Protein 4QAJ (pdb70)

Organism: Pseudomonas aeruginosa (strain ATCC 15692 / DSM 22644 / CIP 104116 / JCM 14847 / LMG 12228 / 1C / PRS 101 / PAO1) (NCBI:txid208964)

Foldseek 3Di:
DAFAAEEEFEFEDDDLQPLFQFRLRVVLLVVVCVVVVWAFCQDVQLQFTKTWDDDPRGIHMYTYHHDGLLQLLSNVCSVCVVVVNDQQNYEYEGEDQVADQQAKAKDFFDDDPPRNNLVNNCVNSVNDRGHMYIYQYHYHPPDPVCRVVRRRDNDDPVSSVSSVNLSVLLSVLVVCNRRSVNVVSRVSSVPDGD

CATH classification: 3.40.50.1470

Sequence (194 aa):
MTAVQLIVGLGNPGPEYDQTRHNAGALFVEERRLLAHAQGVSLVADRKYFGLVGKFSHQGKDVRLLIPTTYMNRSGQSVAALLAGFFRIAPDAILVAHDELDMPPGVAKLKTGGGHGGHNGLRDIIAQLGNQNSFHRLRLGIGHPGHSSLVSSGYVLGRAPRSEQQELLDTSIDFALGVLPEMLAGDWTRAMQKLHSQKA

Radius of gyration: 15.18 Å; Cα contacts (8 Å, |Δi|>4): 430; chains: 1; bounding box: 40×39×38 Å

Secondary structure (DSSP, 8-state):
-----EEEE----SGGGTTSGGGHHHHHHHHHHHHTT---EEEGGGTEEEEEEEETTEEEEEEEE-S-GGGHHHHHHHHHHHHT--GGGEEEEEEETTS-TT-EEEEES---TT-HHHHHHHHHTTS---SEEEEEE----SSGGGHHHHHTSPPPHHHHHHHHHHHHHHHHTHHHHHHT-HHHHHHHHHT---

InterPro domains:
  IPR001328 Peptidyl-tRNA hydrolase [MF_00083] (4-183)
  IPR001328 Peptidyl-tRNA hydrolase [PF01195] (6-190)
  IPR001328 Peptidyl-tRNA hydrolase [PTHR17224] (5-187)
  IPR001328 Peptidyl-tRNA hydrolase [TIGR00447] (5-172)
  IPR001328 Peptidyl-tRNA hydrolase [cd00462] (6-178)
  IPR018171 Peptidyl-tRNA hydrolase, conserved site [PS01195] (17-30)
  IPR018171 Peptidyl-tRNA hydrolase, conserved site [PS01196] (111-121)
  IPR036416 Peptidyl-tRNA hydrolase superfamily [G3DSA:3.40.50.1470] (1-194)
  IPR036416 Peptidyl-tRNA hydrolase superfamily [SSF53178] (5-191)

Solvent-accessible surface area: 9128 Å² total; per-residue (Å²): 198,48,25,2,60,0,0,0,0,0,3,15,40,38,116,107,56,72,98,5,26,22,16,2,0,12,37,0,0,98,84,0,3,161,71,84,71,20,87,46,89,82,41,218,120,14,86,4,54,18,4,116,30,80,55,140,77,114,69,3,26,0,0,20,2,62,19,115,8,72,138,0,0,57,0,0,29,28,0,4,44,112,71,204,13,56,19,60,1,0,0,0,0,6,5,21,41,114,16,76,27,4,43,6,72,9,75,72,7,32,49,64,82,51,20,60,0,4,115,24,0,23,55,84,28,52,120,75,57,49,0,5,2,0,49,0,0,4,10,85,37,66,108,88,84,96,32,78,59,37,12,75,21,133,26,73,167,48,46,80,102,61,18,46,45,0,1,98,46,0,39,54,6,14,84,24,0,7,37,7,62,28,94,99,0,48,96,74,5,68,74,78,181,80

B-factor: mean 25.91, std 11.29, range [12.49, 88.55]

Nearest PDB structures (foldseek):
  4qd3-assembly1_A  TM=1.005E+00  e=1.861E-44  Pseudomonas aeruginosa PAO1
  4fyj-assembly1_A  TM=9.978E-01  e=2.490E-43  Pseudomonas aeruginosa PAO1
  4zxp-assembly3_A  TM=9.673E-01  e=9.338E-32  Vibrio cholerae O1 biovar El Tor str. N16961
  4p7b-assembly2_C  TM=9.769E-01  e=3.645E-31  Salmonella enterica subsp. enterica serovar Typhimurium str. LT2
  7brd-assembly1_A  TM=9.757E-01  e=1.333E-30  Klebsiella pneumoniae

Structure (mmCIF, N/CA/C/O backbone):
data_4QAJ
#
_entry.id   4QAJ
#
_cell.length_a   64.115
_cell.length_b   64.115
_cell.length_c   155.312
_cell.angle_alpha   90.00
_cell.angle_beta   90.00
_cell.angle_gamma   120.00
#
_symmetry.space_group_name_H-M   'P 61 2 2'
#
loop_
_entity.id
_entity.type
_entity.pdbx_description
1 polymer 'Peptidyl-tRNA hydrolase'
2 water water
#
loop_
_atom_site.group_PDB
_atom_site.id
_atom_site.type_symbol
_atom_site.label_atom_id
_atom_site.label_alt_id
_atom_site.label_comp_id
_atom_site.label_asym_id
_atom_site.label_entity_id
_atom_site.label_seq_id
_atom_site.pdbx_PDB_ins_code
_atom_site.Cartn_x
_atom_site.Cartn_y
_atom_site.Cartn_z
_atom_site.occupancy
_atom_site.B_iso_or_equiv
_atom_site.auth_seq_id
_atom_site.auth_comp_id
_atom_site.auth_asym_id
_atom_site.auth_atom_id
_atom_site.pdbx_PDB_model_num
ATOM 1 N N . MET A 1 1 ? 11.780 39.735 5.390 1.00 56.23 1 MET A N 1
ATOM 2 C CA . MET A 1 1 ? 11.580 40.459 6.630 1.00 57.87 1 MET A CA 1
ATOM 3 C C . MET A 1 1 ? 11.876 39.653 7.868 1.00 48.06 1 MET A C 1
ATOM 4 O O . MET A 1 1 ? 12.655 40.051 8.669 1.00 45.65 1 MET A O 1
ATOM 9 N N . THR A 1 2 ? 11.210 38.534 8.043 1.00 34.90 2 THR A N 1
ATOM 10 C CA . THR A 1 2 ? 11.542 37.656 9.171 1.00 31.29 2 THR A CA 1
ATOM 11 C C . THR A 1 2 ? 12.103 36.392 8.588 1.00 24.54 2 THR A C 1
ATOM 12 O O . THR A 1 2 ? 11.375 35.692 7.890 1.00 25.44 2 THR A O 1
ATOM 16 N N . ALA A 1 3 ? 13.371 36.113 8.889 1.00 22.94 3 ALA A N 1
ATOM 17 C CA . ALA A 1 3 ? 14.039 34.929 8.333 1.00 22.16 3 ALA A CA 1
ATOM 18 C C . ALA A 1 3 ? 13.392 33.698 8.957 1.00 19.43 3 ALA A C 1
ATOM 19 O O . ALA A 1 3 ? 12.959 33.704 10.103 1.00 21.13 3 ALA A O 1
ATOM 21 N N . VAL A 1 4 ? 13.307 32.662 8.133 1.00 19.88 4 VAL A N 1
ATOM 22 C CA . VAL A 1 4 ? 12.801 31.351 8.602 1.00 18.88 4 VAL A CA 1
ATOM 23 C C . VAL A 1 4 ? 13.853 30.711 9.477 1.00 18.98 4 VAL A C 1
ATOM 24 O O . VAL A 1 4 ? 15.010 30.649 9.061 1.00 20.89 4 VAL A O 1
ATOM 28 N N . GLN A 1 5 ? 13.479 30.267 10.665 1.00 17.09 5 GLN A N 1
ATOM 29 C CA . GLN A 1 5 ? 14.371 29.550 11.538 1.00 20.24 5 GLN A CA 1
ATOM 30 C C . GLN A 1 5 ? 14.019 28.053 11.698 1.00 15.10 5 GLN A C 1
ATOM 31 O O . GLN A 1 5 ? 14.781 27.343 12.260 1.00 16.09 5 GLN A O 1
ATOM 37 N N . LEU A 1 6 ? 12.850 27.640 11.231 1.00 15.66 6 LEU A N 1
ATOM 38 C CA . LEU A 1 6 ? 12.397 26.257 11.401 1.00 13.90 6 LEU A CA 1
ATOM 39 C C . LEU A 1 6 ? 11.538 25.895 10.242 1.00 14.18 6 LEU A C 1
ATOM 40 O O . LEU A 1 6 ? 10.586 26.592 9.947 1.00 14.62 6 LEU A O 1
ATOM 45 N N . ILE A 1 7 ? 11.846 24.783 9.559 1.00 13.45 7 ILE A N 1
ATOM 46 C CA . ILE A 1 7 ? 11.059 24.215 8.496 1.00 12.87 7 ILE A CA 1
ATOM 47 C C . ILE A 1 7 ? 10.652 22.807 8.929 1.00 13.21 7 ILE A C 1
ATOM 48 O O . ILE A 1 7 ? 11.550 21.988 9.254 1.00 14.18 7 ILE A O 1
ATOM 53 N N . VAL A 1 8 ? 9.360 22.558 8.988 1.00 13.85 8 VAL A N 1
ATOM 54 C CA . VAL A 1 8 ? 8.799 21.332 9.475 1.00 13.11 8 VAL A CA 1
ATOM 55 C C . VAL A 1 8 ? 8.224 20.580 8.318 1.00 13.00 8 VAL A C 1
ATOM 56 O O . VAL A 1 8 ? 7.522 21.216 7.456 1.00 14.45 8 VAL A O 1
ATOM 60 N N . GLY A 1 9 ? 8.421 19.281 8.224 1.00 13.02 9 GLY A N 1
ATOM 61 C CA . GLY A 1 9 ? 7.799 18.473 7.226 1.00 13.19 9 GLY A CA 1
ATOM 62 C C . GLY A 1 9 ? 6.923 17.417 7.825 1.00 13.85 9 GLY A C 1
ATOM 63 O O . GLY A 1 9 ? 7.426 16.525 8.484 1.00 14.50 9 GLY A O 1
ATOM 64 N N . LEU A 1 10 ? 5.657 17.490 7.539 1.00 13.00 10 LEU A N 1
ATOM 65 C CA . LEU A 1 10 ? 4.721 16.612 8.239 1.00 13.66 10 LEU A CA 1
ATOM 66 C C . LEU A 1 10 ? 4.586 15.274 7.602 1.00 15.39 10 LEU A C 1
ATOM 67 O O . LEU A 1 10 ? 4.596 15.088 6.402 1.00 14.37 10 LEU A O 1
ATOM 72 N N . GLY A 1 11 ? 4.438 14.229 8.424 1.00 17.23 11 GLY A N 1
ATOM 73 C CA . GLY A 1 11 ? 4.177 12.910 7.972 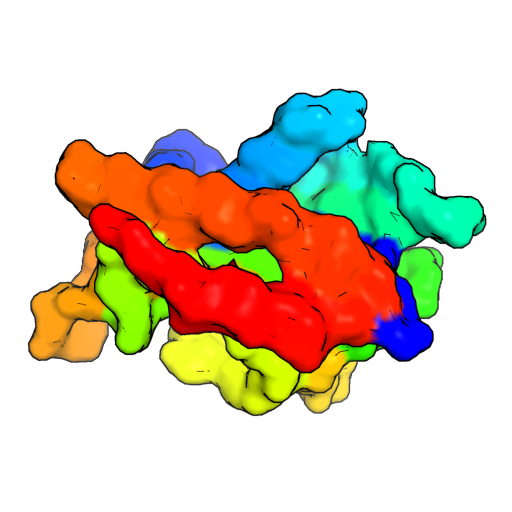1.00 17.59 11 GLY A CA 1
ATOM 74 C C . GLY A 1 11 ? 3.954 11.957 9.143 1.00 19.38 11 GLY A C 1
ATOM 75 O O . GLY A 1 11 ? 4.289 12.293 10.304 1.00 22.69 11 GLY A O 1
ATOM 76 N N . ASN A 1 12 ? 3.471 10.796 8.830 1.00 17.84 12 ASN A N 1
ATOM 77 C CA . ASN A 1 12 ? 3.382 9.703 9.841 1.00 17.73 12 ASN A CA 1
ATOM 78 C C . ASN A 1 12 ? 4.646 8.878 9.795 1.00 19.78 12 ASN A C 1
ATOM 79 O O . ASN A 1 12 ? 5.196 8.600 8.758 1.00 19.54 12 ASN A O 1
ATOM 84 N N . PRO A 1 13 ? 5.054 8.330 10.953 1.00 21.61 13 PRO A N 1
ATOM 85 C CA . PRO A 1 13 ? 6.252 7.545 11.015 1.00 20.71 13 PRO A CA 1
ATOM 86 C C . PRO A 1 13 ? 5.941 6.070 10.667 1.00 21.94 13 PRO A C 1
ATOM 87 O O . PRO A 1 13 ? 4.802 5.639 10.797 1.00 23.83 13 PRO A O 1
ATOM 91 N N . GLY A 1 14 ? 7.016 5.422 10.250 1.00 21.93 14 GLY A N 1
ATOM 92 C CA . GLY A 1 14 ? 7.097 3.977 10.154 1.00 26.44 14 GLY A CA 1
ATOM 93 C C . GLY A 1 14 ? 6.720 3.438 8.808 1.00 28.18 14 GLY A C 1
ATOM 94 O O . GLY A 1 14 ? 6.187 4.171 7.979 1.00 24.18 14 GLY A O 1
ATOM 95 N N . PRO A 1 15 ? 7.023 2.159 8.572 1.00 21.59 15 PRO A N 1
ATOM 96 C CA . PRO A 1 15 ? 7.026 1.649 7.242 1.00 22.48 15 PRO A CA 1
ATOM 97 C C . PRO A 1 15 ? 5.683 1.714 6.546 1.00 22.16 15 PRO A C 1
ATOM 98 O O . PRO A 1 15 ? 5.702 1.996 5.332 1.00 25.78 15 PRO A O 1
ATOM 102 N N . GLU A 1 16 ? 4.577 1.446 7.226 1.00 25.79 16 GLU A N 1
ATOM 103 C CA . GLU A 1 16 ? 3.282 1.387 6.575 1.00 29.43 16 GLU A CA 1
ATOM 104 C C . GLU A 1 16 ? 2.895 2.727 6.004 1.00 25.82 16 GLU A C 1
ATOM 105 O O . GLU A 1 16 ? 2.057 2.807 5.197 1.00 26.94 16 GLU A O 1
ATOM 111 N N . TYR A 1 17 ? 3.430 3.783 6.551 1.00 20.52 17 TYR A N 1
ATOM 112 C CA . TYR A 1 17 ? 3.036 5.140 6.114 1.00 19.29 17 TYR A CA 1
ATOM 113 C C . TYR A 1 17 ? 4.031 5.797 5.179 1.00 19.91 17 TYR A C 1
ATOM 114 O O . TYR A 1 17 ? 3.769 6.825 4.625 1.00 19.79 17 TYR A O 1
ATOM 123 N N . ASP A 1 18 ? 5.207 5.239 5.026 1.00 21.86 18 ASP A N 1
ATOM 124 C CA . ASP A 1 18 ? 6.240 5.821 4.247 1.00 25.01 18 ASP A CA 1
ATOM 125 C C . ASP A 1 18 ? 5.817 5.872 2.755 1.00 26.16 18 ASP A C 1
ATOM 126 O O . ASP A 1 18 ? 5.220 4.983 2.241 1.00 25.08 18 ASP A O 1
ATOM 131 N N . GLN A 1 19 ? 6.139 6.948 2.095 1.00 29.42 19 GLN A N 1
ATOM 132 C CA . GLN A 1 19 ? 5.736 7.110 0.682 1.00 26.67 19 GLN A CA 1
ATOM 133 C C . GLN A 1 19 ? 4.235 7.321 0.472 1.00 24.01 19 GLN A C 1
ATOM 134 O O . GLN A 1 19 ? 3.798 7.386 -0.689 1.00 22.94 19 GLN A O 1
ATOM 140 N N . THR A 1 20 ? 3.438 7.390 1.542 1.00 19.72 20 THR A N 1
ATOM 141 C CA . THR A 1 20 ? 2.011 7.753 1.428 1.00 17.58 20 THR A CA 1
ATOM 142 C C . THR A 1 20 ? 1.836 9.255 1.147 1.00 14.52 20 THR A C 1
ATOM 143 O O . THR A 1 20 ? 2.701 10.070 1.411 1.00 16.54 20 THR A O 1
ATOM 147 N N . ARG A 1 21 ? 0.674 9.606 0.619 1.00 14.95 21 ARG A N 1
ATOM 148 C CA . ARG A 1 21 ? 0.412 10.986 0.258 1.00 14.01 21 ARG A CA 1
ATOM 149 C C . ARG A 1 21 ? 0.540 11.968 1.436 1.00 14.12 21 ARG A C 1
ATOM 150 O O . ARG A 1 21 ? 1.006 13.075 1.292 1.00 14.86 21 ARG A O 1
ATOM 158 N N . HIS A 1 22 ? 0.058 11.510 2.624 1.00 15.67 22 HIS A N 1
ATOM 159 C CA . HIS A 1 22 ? 0.090 12.331 3.828 1.00 14.86 22 HIS A CA 1
ATOM 160 C C . HIS A 1 22 ? 1.493 12.632 4.322 1.00 14.81 22 HIS A C 1
ATOM 161 O O . HIS A 1 22 ? 1.642 13.456 5.217 1.00 15.94 22 HIS A O 1
ATOM 168 N N . ASN A 1 23 ? 2.510 12.017 3.743 1.00 13.71 23 ASN A N 1
ATOM 169 C CA . ASN A 1 23 ? 3.880 12.270 4.065 1.00 14.02 23 ASN A CA 1
ATOM 170 C C . ASN A 1 23 ? 4.627 13.258 3.094 1.00 13.24 23 ASN A C 1
ATOM 171 O O . ASN A 1 23 ? 5.844 13.415 3.116 1.00 14.02 23 ASN A O 1
ATOM 176 N N . ALA A 1 24 ? 3.817 13.947 2.301 1.00 13.76 24 ALA A N 1
ATOM 177 C CA . ALA A 1 24 ? 4.354 14.870 1.315 1.00 13.26 24 ALA A CA 1
ATOM 178 C C . ALA A 1 24 ? 5.278 15.925 1.906 1.00 13.52 24 ALA A C 1
ATOM 179 O O . ALA A 1 24 ? 6.360 16.234 1.411 1.00 14.57 24 ALA A O 1
ATOM 181 N N . GLY A 1 25 ? 4.917 16.500 3.054 1.00 12.49 25 GLY A N 1
ATOM 182 C CA . GLY A 1 25 ? 5.702 17.522 3.684 1.00 13.02 25 GLY A CA 1
ATOM 183 C C . GLY A 1 25 ? 7.054 16.971 4.181 1.00 14.11 25 GLY A C 1
ATOM 184 O O . GLY A 1 25 ? 8.112 17.568 3.993 1.00 13.34 25 GLY A O 1
ATOM 185 N N . ALA A 1 26 ? 7.035 15.787 4.786 1.00 13.34 26 ALA A N 1
ATOM 186 C CA . ALA A 1 26 ? 8.240 15.159 5.198 1.00 13.48 26 ALA A CA 1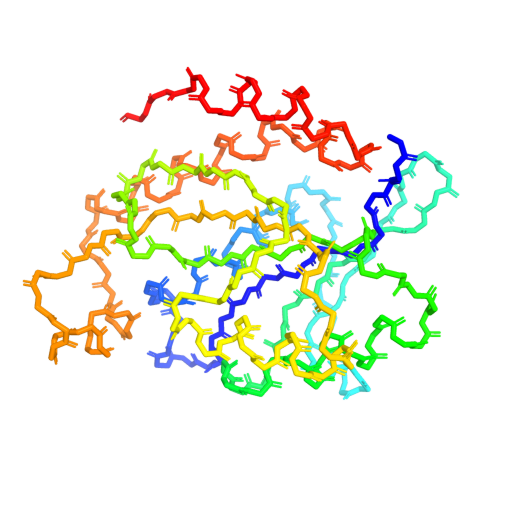
ATOM 187 C C . ALA A 1 26 ? 9.179 14.898 4.017 1.00 14.01 26 ALA A C 1
ATOM 188 O O . ALA A 1 26 ? 10.394 15.007 4.158 1.00 14.85 26 ALA A O 1
ATOM 190 N N . LEU A 1 27 ? 8.593 14.488 2.912 1.00 13.84 27 LEU A N 1
ATOM 191 C CA . LEU A 1 27 ? 9.403 14.246 1.708 1.00 14.58 27 LEU A CA 1
ATOM 192 C C . LEU A 1 27 ? 10.093 15.524 1.277 1.00 13.91 27 LEU A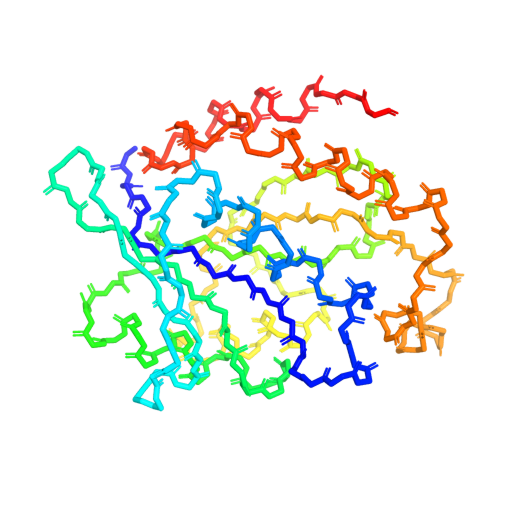 C 1
ATOM 193 O O . LEU A 1 27 ? 11.281 15.521 0.946 1.00 14.76 27 LEU A O 1
ATOM 198 N N . PHE A 1 28 ? 9.382 16.619 1.324 1.00 14.03 28 PHE A N 1
ATOM 199 C CA . PHE A 1 28 ? 10.024 17.860 0.977 1.00 13.21 28 PHE A CA 1
ATOM 200 C C . PHE A 1 28 ? 11.219 18.159 1.904 1.00 14.88 28 PHE A C 1
ATOM 201 O O . PHE A 1 28 ? 12.216 18.522 1.439 1.00 15.49 28 PHE A O 1
ATOM 209 N N . VAL A 1 29 ? 11.069 17.989 3.201 1.00 13.05 29 VAL A N 1
ATOM 210 C CA . VAL A 1 29 ? 12.129 18.294 4.128 1.00 13.81 29 VAL A CA 1
ATOM 211 C C . VAL A 1 29 ? 13.284 17.276 3.915 1.00 13.90 29 VAL A C 1
ATOM 212 O O . VAL A 1 29 ? 14.432 17.683 4.025 1.00 13.79 29 VAL A O 1
ATOM 216 N N . GLU A 1 30 ? 12.959 16.044 3.636 1.00 14.78 30 GLU A N 1
ATOM 217 C CA A GLU A 1 30 ? 14.018 15.077 3.324 0.50 14.68 30 GLU A CA 1
ATOM 218 C CA B GLU A 1 30 ? 14.000 15.064 3.303 0.50 14.95 30 GLU A CA 1
ATOM 219 C C . GLU A 1 30 ? 14.806 15.518 2.092 1.00 15.39 30 GLU A C 1
ATOM 220 O O . GLU A 1 30 ? 16.017 15.445 2.104 1.00 16.34 30 GLU A O 1
ATOM 231 N N . ARG A 1 31 ? 14.098 15.937 1.026 1.00 14.94 31 ARG A N 1
ATOM 232 C CA A ARG A 1 31 ? 14.778 16.409 -0.184 0.50 15.89 31 ARG A CA 1
ATOM 233 C CA B ARG A 1 31 ? 14.806 16.370 -0.168 0.50 15.09 31 ARG A CA 1
ATOM 234 C C . ARG A 1 31 ? 15.646 17.623 0.120 1.00 16.58 31 ARG A C 1
ATOM 235 O O . ARG A 1 31 ? 16.799 17.730 -0.367 1.00 16.14 31 ARG A O 1
ATOM 250 N N . LEU A 1 32 ? 15.099 18.581 0.880 1.00 14.32 32 LEU A N 1
ATOM 251 C CA A LEU A 1 32 ? 15.814 19.755 1.255 0.50 15.15 32 LEU A CA 1
ATOM 252 C CA B LEU A 1 32 ? 15.808 19.766 1.258 0.50 14.88 32 LEU A CA 1
ATOM 253 C C . LEU A 1 32 ? 17.089 19.418 2.027 1.00 15.43 32 LEU A C 1
ATOM 254 O O . LEU A 1 32 ? 18.161 19.915 1.725 1.00 15.13 32 LEU A O 1
ATOM 263 N N . ALA A 1 33 ? 16.951 18.570 3.038 1.00 14.96 33 ALA A N 1
ATOM 264 C CA . ALA A 1 33 ? 18.054 18.198 3.886 1.00 15.38 33 ALA A CA 1
ATOM 265 C C . ALA A 1 33 ? 19.135 17.538 3.017 1.00 16.20 33 ALA A C 1
ATOM 266 O O . ALA A 1 33 ? 20.299 17.884 3.155 1.00 17.07 33 ALA A O 1
ATOM 268 N N . HIS A 1 34 ? 18.764 16.697 2.089 1.00 16.60 34 HIS A N 1
ATOM 269 C CA . HIS A 1 34 ? 19.780 15.993 1.260 1.00 19.62 34 HIS A CA 1
ATOM 270 C C . HIS A 1 34 ? 20.472 17.001 0.373 1.00 19.43 34 HIS A C 1
ATOM 271 O O . HIS A 1 34 ? 21.714 16.996 0.254 1.00 21.24 34 HIS A O 1
ATOM 278 N N . ALA A 1 35 ? 19.729 17.903 -0.207 1.00 18.00 35 ALA A N 1
ATOM 279 C CA . ALA A 1 35 ? 20.310 18.910 -1.084 1.00 18.43 35 ALA A CA 1
ATOM 280 C C . ALA A 1 35 ? 21.271 19.867 -0.349 1.00 21.87 35 ALA A C 1
ATOM 281 O O . ALA A 1 35 ? 22.243 20.363 -0.949 1.00 23.24 35 ALA A O 1
ATOM 283 N N . GLN A 1 36 ? 20.991 20.157 0.902 1.00 19.02 36 GLN A N 1
ATOM 284 C CA . GLN A 1 36 ? 21.825 21.065 1.727 1.00 20.36 36 GLN A CA 1
ATOM 285 C C . GLN A 1 36 ? 22.912 20.350 2.530 1.00 22.24 36 GLN A C 1
ATOM 286 O O . GLN A 1 36 ? 23.624 21.020 3.320 1.00 21.78 36 GLN A O 1
ATOM 292 N N . GLY A 1 37 ? 22.981 19.031 2.396 1.00 20.62 37 GLY A N 1
ATOM 293 C CA . GLY A 1 37 ? 23.967 18.208 3.111 1.00 21.55 37 GLY A CA 1
ATOM 294 C C . GLY A 1 37 ? 23.771 18.209 4.610 1.00 21.61 37 GLY A C 1
ATOM 295 O O . GLY A 1 37 ? 24.713 18.115 5.397 1.00 26.37 37 GLY A O 1
ATOM 296 N N . VAL A 1 38 ? 22.526 18.278 5.008 1.00 18.32 38 VAL A N 1
ATOM 297 C CA . VAL A 1 38 ? 22.123 18.242 6.410 1.00 17.88 38 VAL A CA 1
ATOM 298 C C . VAL A 1 38 ? 21.672 16.869 6.892 1.00 17.96 38 VAL A C 1
ATOM 299 O O . VAL A 1 38 ? 20.836 16.209 6.232 1.00 19.10 38 VAL A O 1
ATOM 303 N N . SER A 1 39 ? 22.249 16.419 7.995 1.00 17.47 39 SER A N 1
ATOM 304 C CA . SER A 1 39 ? 21.897 15.192 8.616 1.00 18.33 39 SER A CA 1
ATOM 305 C C . SER A 1 39 ? 20.674 15.405 9.494 1.00 18.76 39 SER A C 1
ATOM 306 O O . SER A 1 39 ? 20.594 16.401 10.207 1.00 20.60 39 SER A O 1
ATOM 309 N N . LEU A 1 40 ? 19.722 14.502 9.435 1.00 15.88 40 LEU A N 1
ATOM 310 C CA . LEU A 1 40 ? 18.548 14.568 10.289 1.00 15.68 40 LEU A CA 1
ATOM 311 C C . LEU A 1 40 ? 18.754 13.573 11.429 1.00 17.46 40 LEU A C 1
ATOM 312 O O . LEU A 1 40 ? 18.673 12.369 11.220 1.00 18.49 40 LEU A O 1
ATOM 317 N N . VAL A 1 41 ? 18.843 14.112 12.649 1.00 15.69 41 VAL A N 1
ATOM 318 C CA . VAL A 1 41 ? 19.231 13.318 13.816 1.00 16.92 41 VAL A CA 1
ATOM 319 C C . VAL A 1 41 ? 17.984 12.995 14.617 1.00 16.45 41 VAL A C 1
ATOM 320 O O . VAL A 1 41 ? 17.138 13.858 14.859 1.00 16.22 41 VAL A O 1
ATOM 324 N N . ALA A 1 42 ? 17.815 11.750 15.047 1.00 16.56 42 ALA A N 1
ATOM 325 C CA . ALA A 1 42 ? 16.688 11.329 15.841 1.00 17.47 42 ALA A CA 1
ATOM 326 C C . ALA A 1 42 ? 16.891 11.836 17.249 1.00 18.96 42 ALA A C 1
ATOM 327 O O . ALA A 1 42 ? 17.892 11.551 17.884 1.00 19.80 42 ALA A O 1
ATOM 329 N N . ASP A 1 43 ? 16.015 12.705 17.732 1.00 16.87 43 ASP A N 1
ATOM 330 C CA . ASP A 1 43 ? 16.233 13.370 19.017 1.00 18.69 43 ASP A CA 1
ATOM 331 C C . ASP A 1 43 ? 14.908 13.318 19.775 1.00 18.30 43 ASP A C 1
ATOM 332 O O . ASP A 1 43 ? 13.896 13.997 19.459 1.00 17.70 43 ASP A O 1
ATOM 337 N N . ARG A 1 44 ? 14.868 12.453 20.776 1.00 21.09 44 ARG A N 1
ATOM 338 C CA . ARG A 1 44 ? 13.648 12.235 21.512 1.00 21.39 44 ARG A CA 1
ATOM 339 C C . ARG A 1 44 ? 13.171 13.514 22.190 1.00 19.75 44 ARG A C 1
ATOM 340 O O . ARG A 1 44 ? 11.993 13.650 22.458 1.00 20.10 44 ARG A O 1
ATOM 348 N N . LYS A 1 45 ? 14.069 14.404 22.487 1.00 18.80 45 LYS A N 1
ATOM 349 C CA . LYS A 1 45 ? 13.690 15.628 23.133 1.00 20.60 45 LYS A CA 1
ATOM 350 C C . LYS A 1 45 ? 12.741 16.454 22.321 1.00 20.57 45 LYS A C 1
ATOM 351 O O . LYS A 1 45 ? 11.989 17.202 22.855 1.00 20.25 45 LYS A O 1
ATOM 357 N N . TYR A 1 46 ? 12.833 16.310 20.998 1.00 18.05 46 TYR A N 1
ATOM 358 C CA . TYR A 1 46 ? 11.956 17.068 20.104 1.00 16.01 46 TYR A CA 1
ATOM 359 C C . TYR A 1 46 ? 10.932 16.198 19.389 1.00 15.23 46 TYR A C 1
ATOM 360 O O . TYR A 1 46 ? 10.246 16.641 18.445 1.00 15.75 46 TYR A O 1
ATOM 369 N N . PHE A 1 47 ? 10.812 14.936 19.772 1.00 15.42 47 PHE A N 1
ATOM 370 C CA . PHE A 1 47 ? 9.834 14.047 19.239 1.00 15.80 47 PHE A CA 1
ATOM 371 C C . PHE A 1 47 ? 9.914 13.983 17.694 1.00 13.28 47 PHE A C 1
ATOM 372 O O . PHE A 1 47 ? 8.895 13.927 17.038 1.00 15.17 47 PHE A O 1
ATOM 380 N N . GLY A 1 48 ? 11.137 13.904 17.218 1.00 15.18 48 GLY A N 1
ATOM 381 C CA . GLY A 1 48 ? 11.331 13.863 15.773 1.00 14.96 48 GLY A CA 1
ATOM 382 C C . GLY A 1 48 ? 12.718 13.779 15.315 1.00 15.25 48 GLY A C 1
ATOM 383 O O . GLY A 1 48 ? 13.660 13.552 16.098 1.00 16.24 48 GLY A O 1
ATOM 384 N N . LEU A 1 49 ? 12.930 14.023 14.027 1.00 14.37 49 LEU A N 1
ATOM 385 C CA . LEU A 1 49 ? 14.214 14.091 13.395 1.00 14.33 49 LEU A CA 1
ATOM 386 C C . LEU A 1 49 ? 14.550 15.544 13.171 1.00 14.13 49 LEU A C 1
ATOM 387 O O . LEU A 1 49 ? 13.733 16.287 12.619 1.00 14.84 49 LEU A O 1
ATOM 392 N N . VAL A 1 50 ? 15.714 15.971 13.569 1.00 14.83 50 VAL A N 1
ATOM 393 C CA . VAL A 1 50 ? 16.113 17.355 13.577 1.00 14.79 50 VAL A CA 1
ATOM 394 C C . VAL A 1 50 ? 17.465 17.580 12.906 1.00 16.04 50 VAL A C 1
ATOM 395 O O . VAL A 1 50 ? 18.462 16.929 13.188 1.00 15.67 50 VAL A O 1
ATOM 399 N N . GLY A 1 51 ? 17.499 18.555 12.058 1.00 16.27 51 GLY A N 1
ATOM 400 C CA . GLY A 1 51 ? 18.699 18.951 11.417 1.00 17.74 51 GLY A CA 1
ATOM 401 C C . GLY A 1 51 ? 18.945 20.424 11.484 1.00 16.97 51 GLY A C 1
ATOM 402 O O . GLY A 1 51 ? 18.036 21.154 11.802 1.00 16.40 51 GLY A O 1
ATOM 403 N N . LYS A 1 52 ? 20.158 20.854 11.235 1.00 18.24 52 LYS A N 1
ATOM 404 C CA . LYS A 1 52 ? 20.491 22.279 11.388 1.00 20.75 52 LYS A CA 1
ATOM 405 C C . LYS A 1 52 ? 21.510 22.696 10.356 1.00 22.68 52 LYS A C 1
ATOM 406 O O . LYS A 1 52 ? 22.430 21.946 10.039 1.00 22.82 52 LYS A O 1
ATOM 412 N N . PHE A 1 53 ? 21.373 23.906 9.884 1.00 21.09 53 PHE A N 1
ATOM 413 C CA . PHE A 1 53 ? 22.341 24.521 8.974 1.00 21.67 53 PHE A CA 1
ATOM 414 C C . PHE A 1 53 ? 22.321 25.996 9.208 1.00 24.87 53 PHE A C 1
ATOM 415 O O . PHE A 1 53 ? 21.504 26.480 9.975 1.00 25.85 53 PHE A O 1
ATOM 423 N N . SER A 1 54 ? 23.331 26.684 8.686 1.00 23.26 54 SER A N 1
ATOM 424 C CA . SER A 1 54 ? 23.484 28.111 8.873 1.00 25.89 54 SER A CA 1
ATOM 425 C C . SER A 1 54 ? 23.110 28.822 7.584 1.00 21.67 54 SER A C 1
ATOM 426 O O . SER A 1 54 ? 23.437 28.395 6.511 1.00 24.85 54 SER A O 1
ATOM 429 N N . HIS A 1 55 ? 22.382 29.903 7.714 1.00 20.72 55 HIS A N 1
ATOM 430 C CA . HIS A 1 55 ? 22.082 30.753 6.574 1.00 20.62 55 HIS A CA 1
ATOM 431 C C . HIS A 1 55 ? 22.109 32.185 7.043 1.00 23.27 55 HIS A C 1
ATOM 432 O O . HIS A 1 55 ? 21.421 32.553 7.985 1.00 22.09 55 HIS A O 1
ATOM 439 N N . GLN A 1 56 ? 22.948 33.012 6.426 1.00 21.41 56 GLN A N 1
ATOM 440 C CA . GLN A 1 56 ? 23.011 34.450 6.729 1.00 23.14 56 GLN A CA 1
ATOM 441 C C . GLN A 1 56 ? 23.275 34.688 8.209 1.00 20.01 56 GLN A C 1
ATOM 442 O O . GLN A 1 56 ? 22.711 35.589 8.797 1.00 23.37 56 GLN A O 1
ATOM 448 N N . GLY A 1 57 ? 24.139 33.863 8.782 1.00 23.53 57 GLY A N 1
ATOM 449 C CA . GLY A 1 57 ? 24.555 34.073 10.152 1.00 26.47 57 GLY A CA 1
ATOM 450 C C . GLY A 1 57 ? 23.587 33.585 11.226 1.00 27.78 57 GLY A C 1
ATOM 451 O O . GLY A 1 57 ? 23.854 33.807 12.397 1.00 31.17 57 GLY A O 1
ATOM 452 N N . LYS A 1 58 ? 22.551 32.850 10.831 1.00 25.30 58 LYS A N 1
ATOM 453 C CA . LYS A 1 58 ? 21.549 32.320 11.737 1.00 25.25 58 LYS A CA 1
ATOM 454 C C . LYS A 1 58 ? 21.354 30.817 11.559 1.00 22.17 58 LYS A C 1
ATOM 455 O O . LYS A 1 58 ? 21.467 30.325 10.501 1.00 21.84 58 LYS A O 1
ATOM 461 N N . ASP A 1 59 ? 21.039 30.118 12.642 1.00 23.35 59 ASP A N 1
ATOM 462 C CA . ASP A 1 59 ? 20.770 28.720 12.524 1.00 23.84 59 ASP A CA 1
ATOM 463 C C . ASP A 1 59 ? 19.349 28.519 11.974 1.00 22.10 59 ASP A C 1
ATOM 464 O O . ASP A 1 59 ? 18.436 29.176 12.381 1.00 23.11 59 ASP A O 1
ATOM 469 N N . VAL A 1 60 ? 19.202 27.640 11.010 1.00 18.33 60 VAL A N 1
ATOM 470 C CA . VAL A 1 60 ? 17.945 27.223 10.468 1.00 18.36 60 VAL A CA 1
ATOM 471 C C . VAL A 1 60 ? 17.837 25.720 10.759 1.00 17.61 60 VAL A C 1
ATOM 472 O O . VAL A 1 60 ? 18.750 24.926 10.449 1.00 19.67 60 VAL A O 1
ATOM 476 N N . ARG A 1 61 ? 16.734 25.333 11.353 1.00 15.35 61 ARG A N 1
ATOM 477 C CA . ARG A 1 61 ? 16.501 23.961 11.720 1.00 15.57 61 ARG A CA 1
ATOM 478 C C . ARG A 1 61 ? 15.418 23.313 10.873 1.00 14.44 61 ARG A C 1
ATOM 479 O O . ARG A 1 61 ? 14.538 23.939 10.431 1.00 14.43 61 ARG A O 1
ATOM 487 N N . LEU A 1 62 ? 15.603 22.027 10.649 1.00 15.23 62 LEU A N 1
ATOM 488 C CA . LEU A 1 62 ? 14.735 21.166 9.920 1.00 14.05 62 LEU A CA 1
ATOM 489 C C . LEU A 1 62 ? 14.125 20.153 10.849 1.00 14.21 62 LEU A C 1
ATOM 490 O O . LEU A 1 62 ? 14.875 19.599 11.665 1.00 17.02 62 LEU A O 1
ATOM 495 N N . LEU A 1 63 ? 12.845 19.899 10.788 1.00 12.61 63 LEU A N 1
ATOM 496 C CA . LEU A 1 63 ? 12.172 19.023 11.716 1.00 13.53 63 LEU A CA 1
ATOM 497 C C . LEU A 1 63 ? 11.192 18.166 10.967 1.00 13.55 63 LEU A C 1
ATOM 498 O O . LEU A 1 63 ? 10.331 18.625 10.227 1.00 13.19 63 LEU A O 1
ATOM 503 N N . ILE A 1 64 ? 11.299 16.873 11.160 1.00 14.49 64 ILE A N 1
ATOM 504 C CA . ILE A 1 64 ? 10.281 15.906 10.761 1.00 13.26 64 ILE A CA 1
ATOM 505 C C . ILE A 1 64 ? 9.771 15.231 12.044 1.00 13.71 64 ILE A C 1
ATOM 506 O O . ILE A 1 64 ? 10.510 14.421 12.628 1.00 14.33 64 ILE A O 1
ATOM 511 N N . PRO A 1 65 ? 8.590 15.583 12.480 1.00 13.22 65 PRO A N 1
ATOM 512 C CA . PRO A 1 65 ? 8.080 14.954 13.733 1.00 14.22 65 PRO A CA 1
ATOM 513 C C . PRO A 1 65 ? 8.002 13.443 13.509 1.00 16.00 65 PRO A C 1
ATOM 514 O O . PRO A 1 65 ? 7.659 12.982 12.390 1.00 15.58 65 PRO A O 1
ATOM 518 N N . THR A 1 66 ? 8.194 12.643 14.579 1.00 15.24 66 THR A N 1
ATOM 519 C CA . THR A 1 66 ? 7.965 11.217 14.526 1.00 15.59 66 THR A CA 1
ATOM 520 C C . THR A 1 66 ? 6.856 10.811 15.528 1.00 15.97 66 THR A C 1
ATOM 521 O O . THR A 1 66 ? 6.711 9.634 15.842 1.00 18.04 66 THR A O 1
ATOM 525 N N . THR A 1 67 ? 6.033 11.755 15.931 1.00 17.90 67 THR A N 1
ATOM 526 C CA . THR A 1 67 ? 4.753 11.481 16.553 1.00 18.15 67 THR A CA 1
ATOM 527 C C . THR A 1 67 ? 3.846 10.995 15.454 1.00 18.75 67 THR A C 1
ATOM 528 O O . THR A 1 67 ? 4.167 11.100 14.305 1.00 21.06 67 THR A O 1
ATOM 532 N N . TYR A 1 68 ? 2.652 10.568 15.764 1.00 22.17 68 TYR A N 1
ATOM 533 C CA . TYR A 1 68 ? 1.733 10.428 14.667 1.00 24.21 68 TYR A CA 1
ATOM 534 C C . TYR A 1 68 ? 1.316 11.838 14.188 1.00 20.42 68 TYR A C 1
ATOM 535 O O . TYR A 1 68 ? 1.503 12.747 14.882 1.00 20.92 68 TYR A O 1
ATOM 544 N N . MET A 1 69 ? 0.766 11.945 13.004 1.00 19.57 69 MET A N 1
ATOM 545 C CA . MET A 1 69 ? 0.406 13.191 12.393 1.00 18.38 69 MET A CA 1
ATOM 546 C C . MET A 1 69 ? -0.439 14.059 13.331 1.00 18.14 69 MET A C 1
ATOM 547 O O . MET A 1 69 ? -0.202 15.289 13.461 1.00 18.61 69 MET A O 1
ATOM 552 N N . ASN A 1 70 ? -1.387 13.446 14.017 1.00 19.58 70 ASN A N 1
ATOM 553 C CA . ASN A 1 70 ? -2.283 14.180 14.898 1.00 18.50 70 ASN A CA 1
ATOM 554 C C . ASN A 1 70 ? -1.633 14.734 16.159 1.00 17.56 70 ASN A C 1
ATOM 555 O O . ASN A 1 70 ? -2.230 15.500 16.829 1.00 20.53 70 ASN A O 1
ATOM 560 N N . ARG A 1 71 ? -0.425 14.304 16.465 1.00 18.33 71 ARG A N 1
ATOM 561 C CA . ARG A 1 71 ? 0.325 14.865 17.573 1.00 18.30 71 ARG A CA 1
ATOM 562 C C . ARG A 1 71 ? 1.599 15.674 17.208 1.00 16.14 71 ARG A C 1
ATOM 563 O O . ARG A 1 71 ? 2.467 15.924 18.006 1.00 18.12 71 ARG A O 1
ATOM 571 N N . SER A 1 72 ? 1.663 16.102 15.925 1.00 16.51 72 SER A N 1
ATOM 572 C CA . SER A 1 72 ? 2.806 16.805 15.360 1.00 16.38 72 SER A CA 1
ATOM 573 C C . SER A 1 72 ? 3.138 18.096 16.159 1.00 15.90 72 SER A C 1
ATOM 574 O O . SER A 1 72 ? 4.283 18.525 16.190 1.00 15.33 72 SER A O 1
ATOM 577 N N . GLY A 1 73 ? 2.127 18.729 16.747 1.00 14.88 73 GLY A N 1
ATOM 578 C CA . GLY A 1 73 ? 2.336 19.966 17.486 1.00 14.70 73 GLY A CA 1
ATOM 579 C C . GLY A 1 73 ? 3.244 19.809 18.653 1.00 14.54 73 GLY A C 1
ATOM 580 O O . GLY A 1 73 ? 3.906 20.717 19.030 1.00 15.66 73 GLY A O 1
ATOM 581 N N . GLN A 1 74 ? 3.253 18.645 19.237 1.00 16.50 74 GLN A N 1
ATOM 582 C CA . GLN A 1 74 ? 4.091 18.364 20.365 1.00 19.17 74 GLN A CA 1
ATOM 583 C C . GLN A 1 74 ? 5.575 18.509 19.983 1.00 15.97 74 GLN A C 1
ATOM 584 O O . GLN A 1 74 ? 6.359 18.997 20.698 1.00 17.93 74 GLN A O 1
ATOM 590 N N . SER A 1 75 ? 5.888 18.041 18.789 1.00 17.56 75 SER A N 1
ATOM 591 C CA . SER A 1 75 ? 7.223 18.109 18.252 1.00 15.96 75 SER A CA 1
ATOM 592 C C . SER A 1 75 ? 7.597 19.550 17.909 1.00 15.44 75 SER A C 1
ATOM 593 O O . SER A 1 75 ? 8.619 20.068 18.267 1.00 15.08 75 SER A O 1
ATOM 596 N N . VAL A 1 76 ? 6.715 20.188 17.127 1.00 15.97 76 VAL A N 1
ATOM 597 C CA . VAL A 1 76 ? 6.998 21.577 16.787 1.00 14.52 76 VAL A CA 1
ATOM 598 C C . VAL A 1 76 ? 7.147 22.525 17.984 1.00 16.52 76 VAL A C 1
ATOM 599 O O . VAL A 1 76 ? 8.056 23.343 18.068 1.00 17.38 76 VAL A O 1
ATOM 603 N N . ALA A 1 77 ? 6.215 22.359 18.914 1.00 15.31 77 ALA A N 1
ATOM 604 C CA . ALA A 1 77 ? 6.306 23.191 20.128 1.00 16.84 77 ALA A CA 1
ATOM 605 C C . ALA A 1 77 ? 7.541 22.903 20.999 1.00 17.12 77 ALA A C 1
ATOM 606 O O . ALA A 1 77 ? 8.150 23.839 21.565 1.00 18.67 77 ALA A O 1
ATOM 608 N N . ALA A 1 78 ? 7.971 21.631 21.076 1.00 16.22 78 ALA A N 1
ATOM 609 C CA . ALA A 1 78 ? 9.185 21.309 21.818 1.00 17.43 78 ALA A CA 1
ATOM 610 C C . ALA A 1 78 ? 10.385 22.053 21.260 1.00 17.33 78 ALA A C 1
ATOM 611 O O . ALA A 1 78 ? 11.185 22.645 21.979 1.00 19.21 78 ALA A O 1
ATOM 613 N N . LEU A 1 79 ? 10.568 21.909 19.934 1.00 17.11 79 LEU A N 1
ATOM 614 C CA A LEU A 1 79 ? 11.730 22.484 19.327 0.50 16.10 79 LEU A CA 1
ATOM 615 C CA B LEU A 1 79 ? 11.695 22.506 19.280 0.50 17.27 79 LEU A CA 1
ATOM 616 C C . LEU A 1 79 ? 11.621 24.017 19.244 1.00 17.72 79 LEU A C 1
ATOM 617 O O . LEU A 1 79 ? 12.581 24.685 19.549 1.00 18.64 79 LEU A O 1
ATOM 626 N N . ALA A 1 80 ? 10.477 24.554 18.805 1.00 17.47 80 ALA A N 1
ATOM 627 C CA . ALA A 1 80 ? 10.350 26.000 18.705 1.00 17.98 80 ALA A CA 1
ATOM 628 C C . ALA A 1 80 ? 10.440 26.601 20.102 1.00 19.17 80 ALA A C 1
ATOM 629 O O . ALA A 1 80 ? 11.059 27.616 20.270 1.00 19.60 80 ALA A O 1
ATOM 631 N N . GLY A 1 81 ? 9.826 25.992 21.094 1.00 20.21 81 GLY A N 1
ATOM 632 C CA . GLY A 1 81 ? 9.898 26.540 22.454 1.00 20.00 81 GLY A CA 1
ATOM 633 C C . GLY A 1 81 ? 11.349 26.542 22.972 1.00 20.73 81 GLY A C 1
ATOM 634 O O . GLY A 1 81 ? 11.856 27.530 23.558 1.00 23.85 81 GLY A O 1
ATOM 635 N N . PHE A 1 82 ? 12.078 25.456 22.780 1.00 18.32 82 PHE A N 1
ATOM 636 C CA . PHE A 1 82 ? 13.433 25.343 23.292 1.00 18.73 82 PHE A CA 1
ATOM 637 C C . PHE A 1 82 ? 14.365 26.410 22.741 1.00 21.00 82 PHE A C 1
ATOM 638 O O . PHE A 1 82 ? 15.226 26.951 23.457 1.00 22.46 82 PHE A O 1
ATOM 646 N N . PHE A 1 83 ? 14.211 26.746 21.453 1.00 20.71 83 PHE A N 1
ATOM 647 C CA . PHE A 1 83 ? 14.985 27.731 20.791 1.00 21.01 83 PHE A CA 1
ATOM 648 C C . PHE A 1 83 ? 14.310 29.085 20.656 1.00 23.87 83 PHE A C 1
ATOM 649 O O . PHE A 1 83 ? 14.863 29.977 20.051 1.00 26.40 83 PHE A O 1
ATOM 657 N N . ARG A 1 84 ? 13.157 29.241 21.296 1.00 23.35 84 ARG A N 1
ATOM 658 C CA . ARG A 1 84 ? 12.493 30.524 21.401 1.00 26.58 84 ARG A CA 1
ATOM 659 C C . ARG A 1 84 ? 12.185 31.069 19.996 1.00 24.82 84 ARG A C 1
ATOM 660 O O . ARG A 1 84 ? 12.406 32.231 19.667 1.00 26.65 84 ARG A O 1
ATOM 668 N N . ILE A 1 85 ? 11.683 30.191 19.151 1.00 22.54 85 ILE A N 1
ATOM 669 C CA . ILE A 1 85 ? 11.306 30.522 17.779 1.00 21.40 85 ILE A CA 1
ATOM 670 C C . ILE A 1 85 ? 9.862 30.915 17.611 1.00 25.23 85 ILE A C 1
ATOM 671 O O . ILE A 1 85 ? 8.959 30.143 17.967 1.00 24.08 85 ILE A O 1
ATOM 676 N N . ALA A 1 86 ? 9.626 32.143 17.118 1.00 24.62 86 ALA A N 1
ATOM 677 C CA . ALA A 1 86 ? 8.275 32.648 16.973 1.00 26.38 86 ALA A CA 1
ATOM 678 C C . ALA A 1 86 ? 7.572 31.998 15.788 1.00 24.99 86 ALA A C 1
ATOM 679 O O . ALA A 1 86 ? 8.230 31.615 14.804 1.00 23.51 86 ALA A O 1
ATOM 681 N N . PRO A 1 87 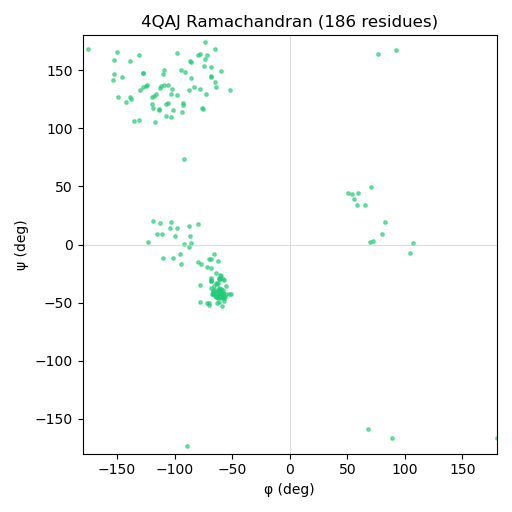? 6.252 31.916 15.821 1.00 24.85 87 PRO A N 1
ATOM 682 C CA . PRO A 1 87 ? 5.542 31.295 14.702 1.00 25.21 87 PRO A CA 1
ATOM 683 C C . PRO A 1 87 ? 5.836 31.910 13.330 1.00 21.78 87 PRO A C 1
ATOM 684 O O . PRO A 1 87 ? 5.837 31.238 12.308 1.00 21.14 87 PRO A O 1
ATOM 688 N N . ASP A 1 88 ? 6.036 33.222 13.297 1.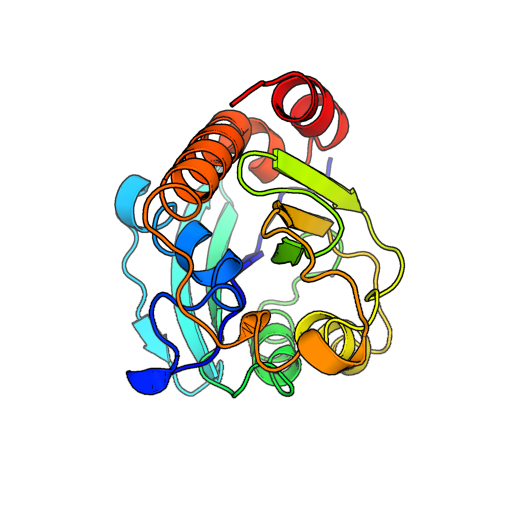00 23.21 88 ASP A N 1
ATOM 689 C CA . ASP A 1 88 ? 6.353 33.883 12.060 1.00 22.49 88 ASP A CA 1
ATOM 690 C C . ASP A 1 88 ? 7.671 33.441 11.380 1.00 20.27 88 ASP A C 1
ATOM 691 O O . ASP A 1 88 ? 7.901 33.736 10.219 1.00 21.02 88 ASP A O 1
ATOM 696 N N . ALA A 1 89 ? 8.511 32.728 12.140 1.00 19.69 89 ALA A N 1
ATOM 697 C CA . ALA A 1 89 ? 9.797 32.242 11.631 1.00 19.03 89 ALA A CA 1
ATOM 698 C C . ALA A 1 89 ? 9.694 30.725 11.343 1.00 19.64 89 ALA A C 1
ATOM 699 O O . ALA A 1 89 ? 10.715 30.072 11.127 1.00 18.45 89 ALA A O 1
ATOM 701 N N . ILE A 1 90 ? 8.482 30.196 11.313 1.00 18.01 90 ILE A N 1
ATOM 702 C CA . ILE A 1 90 ? 8.246 28.770 11.015 1.00 15.94 90 ILE A CA 1
ATOM 703 C C . ILE A 1 90 ? 7.555 28.568 9.710 1.00 16.87 90 ILE A C 1
ATOM 704 O O . ILE A 1 90 ? 6.535 29.208 9.410 1.00 17.00 90 ILE A O 1
ATOM 709 N N . LEU A 1 91 ? 8.044 27.582 8.936 1.00 14.63 91 LEU A N 1
ATOM 710 C CA . LEU A 1 91 ? 7.414 27.134 7.723 1.00 14.40 91 LEU A CA 1
ATOM 711 C C . LEU A 1 91 ? 7.057 25.669 7.870 1.00 15.53 91 LEU A C 1
ATOM 712 O O . LEU A 1 91 ? 7.914 24.854 8.239 1.00 15.27 91 LEU A O 1
ATOM 717 N N . VAL A 1 92 ? 5.787 25.354 7.623 1.00 14.62 92 VAL A N 1
ATOM 718 C CA . VAL A 1 92 ? 5.331 23.948 7.681 1.00 14.12 92 VAL A CA 1
ATOM 719 C C . VAL A 1 92 ? 4.914 23.430 6.342 1.00 14.82 92 VAL A C 1
ATOM 720 O O . VAL A 1 92 ? 4.010 24.001 5.696 1.00 14.65 92 VAL A O 1
ATOM 724 N N . ALA A 1 93 ? 5.624 22.443 5.831 1.00 13.47 93 ALA A N 1
ATOM 725 C CA . ALA A 1 93 ? 5.277 21.779 4.625 1.00 13.25 93 ALA A CA 1
ATOM 726 C C . ALA A 1 93 ? 4.327 20.643 4.888 1.00 13.57 93 ALA A C 1
ATOM 727 O O . ALA A 1 93 ? 4.503 19.836 5.805 1.00 13.46 93 ALA A O 1
ATOM 729 N N . HIS A 1 94 ? 3.275 20.587 4.083 1.00 14.31 94 HIS A N 1
ATOM 730 C CA . HIS A 1 94 ? 2.239 19.579 4.226 1.00 13.94 94 HIS A CA 1
ATOM 731 C C . HIS A 1 94 ? 1.517 19.248 2.920 1.00 14.48 94 HIS A C 1
ATOM 732 O O . HIS A 1 94 ? 1.537 20.021 2.001 1.00 15.98 94 HIS A O 1
ATOM 739 N N . ASP A 1 95 ? 0.904 18.058 2.893 1.00 13.97 95 ASP A N 1
ATOM 740 C CA . ASP A 1 95 ? 0.019 17.645 1.763 1.00 14.62 95 ASP A CA 1
ATOM 741 C C . ASP A 1 95 ? -1.234 18.470 1.741 1.00 15.22 95 ASP A C 1
ATOM 742 O O . ASP A 1 95 ? -1.819 18.824 2.793 1.00 14.17 95 ASP A O 1
ATOM 747 N N . GLU A 1 96 ? -1.711 18.769 0.516 1.00 15.11 96 GLU A N 1
ATOM 748 C CA . GLU A 1 96 ? -2.856 19.679 0.316 1.00 14.97 96 GLU A CA 1
ATOM 749 C C . GLU A 1 96 ? -3.807 18.963 -0.626 1.00 15.32 96 GLU A C 1
ATOM 750 O O . GLU A 1 96 ? -3.564 18.816 -1.847 1.00 15.53 96 GLU A O 1
ATOM 756 N N . LEU A 1 97 ? -4.938 18.497 -0.037 1.00 15.60 97 LEU A N 1
ATOM 757 C CA . LEU A 1 97 ? -5.997 17.923 -0.848 1.00 16.09 97 LEU A CA 1
ATOM 758 C C . LEU A 1 97 ? -6.593 18.879 -1.900 1.00 15.95 97 LEU A C 1
ATOM 759 O O . LEU A 1 97 ? -7.051 18.369 -2.942 1.00 16.72 97 LEU A O 1
ATOM 764 N N . ASP A 1 98 ? -6.538 20.158 -1.650 1.00 16.57 98 ASP A N 1
ATOM 765 C CA . ASP A 1 98 ? -7.278 21.105 -2.496 1.00 18.29 98 ASP A CA 1
ATOM 766 C C . ASP A 1 98 ? -6.541 21.544 -3.738 1.00 18.72 98 ASP A C 1
ATOM 767 O O . ASP A 1 98 ? -7.025 22.381 -4.526 1.00 18.16 98 ASP A O 1
ATOM 772 N N . MET A 1 99 ? -5.333 21.012 -3.933 1.00 16.81 99 MET A N 1
ATOM 773 C CA . MET A 1 99 ? -4.545 21.261 -5.145 1.00 18.59 99 MET A CA 1
ATOM 774 C C . MET A 1 99 ? -4.137 19.939 -5.719 1.00 18.28 99 MET A C 1
ATOM 775 O O . MET A 1 99 ? -3.833 19.006 -4.947 1.00 18.12 99 MET A O 1
ATOM 780 N N . PRO A 1 100 ? -4.010 19.788 -7.037 1.00 17.46 100 PRO A N 1
ATOM 781 C CA . PRO A 1 100 ? -3.714 18.504 -7.646 1.00 17.97 100 PRO A CA 1
ATOM 782 C C . PRO A 1 100 ? -2.174 18.190 -7.532 1.00 14.36 100 PRO A C 1
ATOM 783 O O . PRO A 1 100 ? -1.427 19.133 -7.329 1.00 15.86 100 PRO A O 1
ATOM 787 N N . PRO A 1 101 ? -1.797 16.927 -7.722 1.00 17.48 101 PRO A N 1
ATOM 788 C CA . PRO A 1 101 ? -0.395 16.634 -7.876 1.00 17.70 101 PRO A CA 1
ATOM 789 C C . PRO A 1 101 ? 0.263 17.508 -8.955 1.00 19.42 101 PRO A C 1
ATOM 790 O O . PRO A 1 101 ? -0.303 17.627 -10.086 1.00 18.97 101 PRO A O 1
ATOM 794 N N . GLY A 1 102 ? 1.410 18.073 -8.641 1.00 17.94 102 GLY A N 1
ATOM 795 C CA . GLY A 1 102 ? 2.139 18.978 -9.553 1.00 18.68 102 GLY A CA 1
ATOM 796 C C . GLY A 1 102 ? 2.033 20.412 -9.190 1.00 17.42 102 GLY A C 1
ATOM 797 O O . GLY A 1 102 ? 2.689 21.293 -9.786 1.00 21.74 102 GLY A O 1
ATOM 798 N N . VAL A 1 103 ? 1.209 20.788 -8.200 1.00 18.60 103 VAL A N 1
ATOM 799 C CA . VAL A 1 103 ? 1.012 22.137 -7.765 1.00 19.07 103 VAL A CA 1
ATOM 800 C C . VAL A 1 103 ? 1.488 22.329 -6.310 1.00 23.81 103 VAL A C 1
ATOM 801 O O . VAL A 1 103 ? 1.025 21.561 -5.449 1.00 22.30 103 VAL A O 1
ATOM 805 N N . ALA A 1 104 ? 2.302 23.344 -6.054 1.00 21.17 104 ALA A N 1
ATOM 806 C CA . ALA A 1 104 ? 2.788 23.809 -4.731 1.00 22.04 104 ALA A CA 1
ATOM 807 C C . ALA A 1 104 ? 2.460 25.254 -4.575 1.00 22.75 104 ALA A C 1
ATOM 808 O O . ALA A 1 104 ? 2.689 26.062 -5.520 1.00 22.96 104 ALA A O 1
ATOM 810 N N . LYS A 1 105 ? 1.974 25.634 -3.412 1.00 20.26 105 LYS A N 1
ATOM 811 C CA . LYS A 1 105 ? 1.681 26.985 -3.077 1.00 21.82 105 LYS A CA 1
ATOM 812 C C . LYS A 1 105 ? 2.095 27.318 -1.669 1.00 22.82 105 LYS A C 1
ATOM 813 O O . LYS A 1 105 ? 2.145 26.442 -0.781 1.00 18.26 105 LYS A O 1
ATOM 819 N N . LEU A 1 1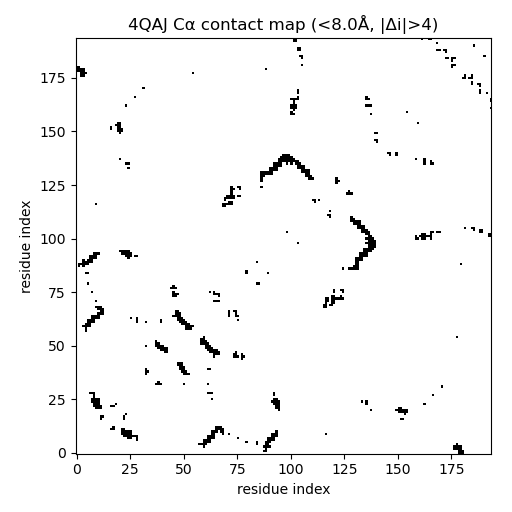06 ? 2.305 28.574 -1.373 1.00 19.80 106 LEU A N 1
ATOM 820 C CA . LEU A 1 106 ? 2.629 29.088 -0.110 1.00 20.64 106 LEU A CA 1
ATOM 821 C C . LEU A 1 106 ? 1.452 29.876 0.452 1.00 22.98 106 LEU A C 1
ATOM 822 O O . LEU A 1 106 ? 0.666 30.465 -0.329 1.00 25.82 106 LEU A O 1
ATOM 827 N N . LYS A 1 107 ? 1.334 29.894 1.757 1.00 21.62 107 LYS A N 1
ATOM 828 C CA . LYS A 1 107 ? 0.267 30.568 2.464 1.00 24.48 107 LYS A CA 1
ATOM 829 C C . LYS A 1 107 ? 0.741 30.934 3.809 1.00 24.91 107 LYS A C 1
ATOM 830 O O . LYS A 1 107 ? 1.405 30.158 4.533 1.00 22.19 107 LYS A O 1
ATOM 836 N N . THR A 1 108 ? 0.322 32.107 4.245 1.00 23.48 108 THR A N 1
ATOM 837 C CA . THR A 1 108 ? 0.605 32.575 5.531 1.00 23.69 108 THR A CA 1
ATOM 838 C C . THR A 1 108 ? -0.626 32.540 6.406 1.00 29.57 108 THR A C 1
ATOM 839 O O . THR A 1 108 ? -1.645 33.175 6.096 1.00 28.31 108 THR A O 1
ATOM 843 N N . GLY A 1 109 ? -0.548 31.805 7.508 1.00 29.22 109 GLY A N 1
ATOM 844 C CA . GLY A 1 109 ? -1.601 31.785 8.495 1.00 30.53 109 GLY A CA 1
ATOM 845 C C . GLY A 1 109 ? -2.843 31.122 7.961 1.00 27.70 109 GLY A C 1
ATOM 846 O O . GLY A 1 109 ? -2.803 30.319 7.003 1.00 28.36 109 GLY A O 1
ATOM 847 N N . GLY A 1 110 ? -3.958 31.451 8.623 1.00 30.58 110 GLY A N 1
ATOM 848 C CA . GLY A 1 110 ? -5.253 30.860 8.283 1.00 31.57 110 GLY A CA 1
ATOM 849 C C . GLY A 1 110 ? -5.505 29.569 9.043 1.00 31.27 110 GLY A C 1
ATOM 850 O O . GLY A 1 110 ? -4.795 29.271 10.017 1.00 33.25 110 GLY A O 1
ATOM 851 N N . GLY A 1 111 ? -6.509 28.826 8.603 1.00 31.03 111 GLY A N 1
ATOM 852 C CA . GLY A 1 111 ? -6.970 27.634 9.331 1.00 30.78 111 GLY A CA 1
ATOM 853 C C . GLY A 1 111 ? -6.234 26.373 8.899 1.00 31.39 111 GLY A C 1
ATOM 854 O O . GLY A 1 111 ? -5.270 26.408 8.117 1.00 32.29 111 GLY A O 1
ATOM 855 N N . HIS A 1 112 ? -6.685 25.239 9.403 1.00 27.55 112 HIS A N 1
ATOM 856 C CA . HIS A 1 112 ? -6.097 23.934 9.083 1.00 25.60 112 HIS A CA 1
ATOM 857 C C . HIS A 1 112 ? -6.742 23.176 7.955 1.00 28.08 112 HIS A C 1
ATOM 858 O O . HIS A 1 112 ? -6.148 22.227 7.453 1.00 26.66 112 HIS A O 1
ATOM 865 N N . GLY A 1 113 ? -7.978 23.551 7.551 1.00 32.59 113 GLY A N 1
ATOM 866 C CA . GLY A 1 113 ? -8.683 22.826 6.470 1.00 34.92 113 GLY A CA 1
ATOM 867 C C . GLY A 1 113 ? -8.899 21.348 6.719 1.00 36.53 113 GLY A C 1
ATOM 868 O O . GLY A 1 113 ? -8.855 20.517 5.797 1.00 44.55 113 GLY A O 1
ATOM 869 N N . GLY A 1 114 ? -9.112 21.007 7.977 1.00 33.79 114 GLY A N 1
ATOM 870 C CA . GLY A 1 114 ? -9.198 19.637 8.391 1.00 33.50 114 GLY A CA 1
ATOM 871 C C . GLY A 1 114 ? -7.947 18.787 8.443 1.00 28.98 114 GLY A C 1
ATOM 872 O O . GLY A 1 114 ? -8.017 17.584 8.738 1.00 31.94 114 GLY A O 1
ATOM 873 N N . HIS A 1 115 ? -6.763 19.382 8.149 1.00 25.37 115 HIS A N 1
ATOM 874 C CA . HIS A 1 115 ? -5.532 18.668 8.236 1.00 22.58 115 HIS A CA 1
ATOM 875 C C . HIS A 1 115 ? -5.179 18.566 9.703 1.00 20.83 115 HIS A C 1
ATOM 876 O O . HIS A 1 115 ? -4.921 19.575 10.317 1.00 21.39 115 HIS A O 1
ATOM 883 N N . ASN A 1 116 ? -5.128 17.346 10.165 1.00 21.08 116 ASN A N 1
ATOM 884 C CA . ASN A 1 116 ? -5.071 17.156 11.626 1.00 21.22 116 ASN A CA 1
ATOM 885 C C . ASN A 1 116 ? -3.682 17.375 12.176 1.00 19.93 116 ASN A C 1
ATOM 886 O O . ASN A 1 116 ? -3.475 17.757 13.324 1.00 19.49 116 ASN A O 1
ATOM 891 N N . GLY A 1 117 ? -2.677 17.386 11.290 1.00 17.72 117 GLY A N 1
ATOM 892 C CA . GLY A 1 117 ? -1.347 17.821 11.662 1.00 16.47 117 GLY A CA 1
ATOM 893 C C . GLY A 1 117 ? -1.248 19.319 11.889 1.00 16.48 117 GLY A C 1
ATOM 894 O O . GLY A 1 117 ? -0.775 19.834 12.891 1.00 16.90 117 GLY A O 1
ATOM 895 N N . LEU A 1 118 ? -1.747 20.085 10.930 1.00 16.48 118 LEU A N 1
ATOM 896 C CA . LEU A 1 118 ? -1.821 21.488 11.100 1.00 16.49 118 LEU A CA 1
ATOM 897 C C . LEU A 1 118 ? -2.635 21.869 12.317 1.00 17.22 118 LEU A C 1
ATOM 898 O O . LEU A 1 118 ? -2.321 22.789 12.985 1.00 15.85 118 LEU A O 1
ATOM 903 N N . ARG A 1 119 ? -3.769 21.179 12.504 1.00 16.79 119 ARG A N 1
ATOM 904 C CA . ARG A 1 119 ? -4.658 21.494 13.625 1.00 18.24 119 ARG A CA 1
ATOM 905 C C . ARG A 1 119 ? -3.915 21.332 14.927 1.00 17.48 119 ARG A C 1
ATOM 906 O O . ARG A 1 119 ? -4.000 22.202 15.803 1.00 18.23 119 ARG A O 1
ATOM 914 N N . ASP A 1 120 ? -3.133 20.261 15.053 1.00 17.12 120 ASP A N 1
ATOM 915 C CA . ASP A 1 120 ? -2.411 20.064 16.289 1.00 16.27 120 ASP A CA 1
ATOM 916 C C . ASP A 1 120 ? -1.344 21.126 16.494 1.00 14.74 120 ASP A C 1
ATOM 917 O O . ASP A 1 120 ? -1.000 21.532 17.631 1.00 15.87 120 ASP A O 1
ATOM 922 N N . ILE A 1 121 ? -0.650 21.514 15.417 1.00 14.58 121 ILE A N 1
ATOM 923 C CA . ILE A 1 121 ? 0.358 22.548 15.550 1.00 15.17 121 ILE A CA 1
ATOM 924 C C . ILE A 1 121 ? -0.241 23.887 16.005 1.00 16.42 121 ILE A C 1
ATOM 925 O O . ILE A 1 121 ? 0.267 24.514 16.892 1.00 17.89 121 ILE A O 1
ATOM 930 N N . ILE A 1 122 ? -1.317 24.244 15.367 1.00 18.09 122 ILE A N 1
ATOM 931 C CA . ILE A 1 122 ? -2.016 25.519 15.779 1.00 21.34 122 ILE A CA 1
ATOM 932 C C . ILE A 1 122 ? -2.364 25.417 17.264 1.00 21.54 122 ILE A C 1
ATOM 933 O O . ILE A 1 122 ? -2.120 26.341 18.028 1.00 24.67 122 ILE A O 1
ATOM 938 N N . ALA A 1 123 ? -2.884 24.254 17.671 1.00 21.80 123 ALA A N 1
ATOM 939 C CA . ALA A 1 123 ? -3.324 24.080 19.068 1.00 23.47 123 ALA A CA 1
ATOM 940 C C . ALA A 1 123 ? -2.133 24.205 20.005 1.00 26.04 123 ALA A C 1
ATOM 941 O O . ALA A 1 123 ? -2.190 24.934 20.985 1.00 25.51 123 ALA A O 1
ATOM 943 N N . GLN A 1 124 ? -1.055 23.491 19.728 1.00 21.54 124 GLN A N 1
ATOM 944 C CA . GLN A 1 124 ? 0.115 23.437 20.591 1.00 25.84 124 GLN A CA 1
ATOM 945 C C . GLN A 1 124 ? 0.890 24.685 20.679 1.00 30.36 124 GLN A C 1
ATOM 946 O O . GLN A 1 124 ? 1.589 24.871 21.628 1.00 34.85 124 GLN A O 1
ATOM 952 N N . LEU A 1 125 ? 0.883 25.460 19.630 1.00 26.69 125 LEU A N 1
ATOM 953 C CA . LEU A 1 125 ? 1.601 26.737 19.617 1.00 27.97 125 LEU A CA 1
ATOM 954 C C . LEU A 1 125 ? 0.787 27.807 20.342 1.00 34.98 125 LEU A C 1
ATOM 955 O O . LEU A 1 125 ? 1.007 29.006 20.139 1.00 36.08 125 LEU A O 1
ATOM 960 N N . GLY A 1 126 ? -0.188 27.365 21.138 1.00 39.37 126 GLY A N 1
ATOM 961 C CA . GLY A 1 126 ? -1.066 28.297 21.857 1.00 42.70 126 GLY A CA 1
ATOM 962 C C . GLY A 1 126 ? -2.008 29.022 20.898 1.00 45.60 126 GLY A C 1
ATOM 963 O O . GLY A 1 126 ? -2.096 30.256 20.906 1.00 47.45 126 GLY A O 1
ATOM 964 N N . ASN A 1 127 ? -2.671 28.269 20.049 1.00 41.66 127 ASN A N 1
ATOM 965 C CA . ASN A 1 127 ? -3.572 28.838 19.054 1.00 43.58 127 ASN A CA 1
ATOM 966 C C . ASN A 1 127 ? -2.964 29.931 18.251 1.00 40.52 127 ASN A C 1
ATOM 967 O O . ASN A 1 127 ? -3.570 30.957 18.034 1.00 39.81 127 ASN A O 1
ATOM 972 N N . GLN A 1 128 ? -1.743 29.699 17.813 1.00 33.37 128 GLN A N 1
ATOM 973 C CA . GLN A 1 128 ? -1.095 30.573 16.884 1.00 38.95 128 GLN A CA 1
ATOM 974 C C . GLN A 1 128 ? -1.097 29.889 15.537 1.00 38.82 128 GLN A C 1
ATOM 975 O O . GLN A 1 128 ? -0.623 28.815 15.402 1.00 31.07 128 GLN A O 1
ATOM 981 N N . ASN A 1 129 ? -1.686 30.540 14.557 1.00 35.28 129 ASN A N 1
ATOM 982 C CA . ASN A 1 129 ? -1.824 29.951 13.236 1.00 38.02 129 ASN A CA 1
ATOM 983 C C . ASN A 1 129 ? -1.013 30.759 12.208 1.00 35.95 129 ASN A C 1
ATOM 984 O O . ASN A 1 129 ? -1.012 30.400 11.020 1.00 34.65 129 ASN A O 1
ATOM 989 N N . SER A 1 130 ? -0.212 31.690 12.703 1.00 31.89 130 SER A N 1
ATOM 990 C CA . SER A 1 130 ? 0.492 32.703 11.931 1.00 29.55 130 SER A CA 1
ATOM 991 C C . SER A 1 130 ? 1.859 32.226 11.409 1.00 29.62 130 SER A C 1
ATOM 992 O O . SER A 1 130 ? 2.700 32.991 10.993 1.00 34.05 130 SER A O 1
ATOM 995 N N . PHE A 1 131 ? 2.045 30.930 11.441 1.00 23.49 131 PHE A N 1
ATOM 996 C CA . PHE A 1 131 ? 3.108 30.334 10.715 1.00 21.21 131 PH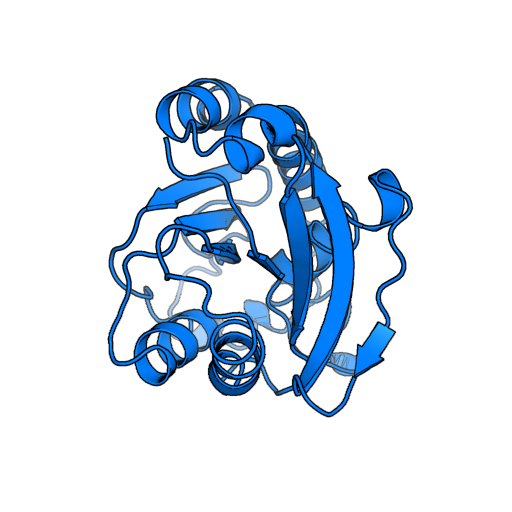E A CA 1
ATOM 997 C C . PHE A 1 131 ? 2.807 30.205 9.222 1.00 18.90 131 PHE A C 1
ATOM 998 O O . PHE A 1 131 ? 1.702 30.291 8.770 1.00 18.85 131 PHE A O 1
ATOM 1006 N N . HIS A 1 132 ? 3.850 29.978 8.469 1.00 17.96 132 HIS A N 1
ATOM 1007 C CA . HIS A 1 132 ? 3.766 29.839 7.079 1.00 17.05 132 HIS A CA 1
ATOM 1008 C C . HIS A 1 132 ? 3.654 28.412 6.643 1.00 18.13 132 HIS A C 1
ATOM 1009 O O . HIS A 1 132 ? 4.133 27.565 7.390 1.00 16.43 132 HIS A O 1
ATOM 1016 N N . ARG A 1 133 ? 3.001 28.142 5.534 1.00 15.21 133 ARG A N 1
ATOM 1017 C CA . ARG A 1 133 ? 2.748 26.805 5.001 1.00 16.94 133 ARG A CA 1
ATOM 1018 C C . ARG A 1 133 ? 3.174 26.639 3.578 1.00 16.90 133 ARG A C 1
ATOM 1019 O O . ARG A 1 133 ? 2.905 27.496 2.682 1.00 18.34 133 ARG A O 1
ATOM 1027 N N . LEU A 1 134 ? 3.837 25.533 3.275 1.00 14.61 134 LEU A N 1
ATOM 1028 C CA . LEU A 1 134 ? 4.077 25.111 1.960 1.00 13.98 134 LEU A CA 1
ATOM 1029 C C . LEU A 1 134 ? 3.117 23.994 1.658 1.00 17.10 134 LEU A C 1
ATOM 1030 O O . LEU A 1 134 ? 3.220 22.899 2.174 1.00 15.31 134 LEU A O 1
ATOM 1035 N N . ARG A 1 135 ? 2.175 24.314 0.796 1.00 15.31 135 ARG A N 1
ATOM 1036 C CA . ARG A 1 135 ? 1.080 23.440 0.469 1.00 16.35 135 ARG A CA 1
ATOM 1037 C C . ARG A 1 135 ? 1.428 22.617 -0.761 1.00 16.32 135 ARG A C 1
ATOM 1038 O O . ARG A 1 135 ? 1.568 23.149 -1.812 1.00 18.73 135 ARG A O 1
ATOM 1046 N N . LEU A 1 136 ? 1.562 21.301 -0.598 1.00 14.54 136 LEU A N 1
ATOM 1047 C CA . LEU A 1 136 ? 1.994 20.446 -1.681 1.00 14.54 136 LEU A CA 1
ATOM 1048 C C . LEU A 1 136 ? 0.851 19.594 -2.208 1.00 15.74 136 LEU A C 1
ATOM 1049 O O . LEU A 1 136 ? 0.294 18.751 -1.518 1.00 14.96 136 LEU A O 1
ATOM 1054 N N . GLY A 1 137 ? 0.376 19.850 -3.424 1.00 16.30 137 GLY A N 1
ATOM 1055 C CA . GLY A 1 137 ? -0.840 19.217 -3.851 1.00 15.78 137 GLY A CA 1
ATOM 1056 C C . GLY A 1 137 ? -0.752 17.747 -3.966 1.00 16.84 137 GLY A C 1
ATOM 1057 O O . GLY A 1 137 ? 0.193 17.197 -4.508 1.00 16.12 137 GLY A O 1
ATOM 1058 N N . ILE A 1 138 ? -1.798 17.054 -3.455 1.00 14.72 138 ILE A N 1
ATOM 1059 C CA . ILE A 1 138 ? -1.932 15.663 -3.607 1.00 15.24 138 ILE A CA 1
ATOM 1060 C C . ILE A 1 138 ? -3.227 15.181 -4.276 1.00 14.22 138 ILE A C 1
ATOM 1061 O O . ILE A 1 138 ? -3.447 13.991 -4.465 1.00 15.77 138 ILE A O 1
ATOM 1066 N N . GLY A 1 139 ? -4.060 16.135 -4.675 1.00 16.55 139 GLY A N 1
ATOM 1067 C CA . GLY A 1 139 ? -5.360 15.769 -5.182 1.00 16.14 139 GLY A CA 1
ATOM 1068 C C . GLY A 1 139 ? -6.368 15.387 -4.141 1.00 17.46 139 GLY A C 1
ATOM 1069 O O . GLY A 1 139 ? -6.045 15.221 -2.995 1.00 16.38 139 GLY A O 1
ATOM 1070 N N . HIS A 1 140 ? -7.643 15.367 -4.546 1.00 18.72 140 HIS A N 1
ATOM 1071 C CA . HIS A 1 140 ? -8.754 15.005 -3.691 1.00 20.04 140 HIS A CA 1
ATOM 1072 C C . HIS A 1 140 ? -9.520 13.860 -4.331 1.00 22.16 140 HIS A C 1
ATOM 1073 O O . HIS A 1 140 ? -9.748 13.841 -5.538 1.00 23.19 140 HIS A O 1
ATOM 1080 N N . PRO A 1 141 ? -9.914 12.858 -3.535 1.00 21.95 141 PRO A N 1
ATOM 1081 C CA . PRO A 1 141 ? -10.614 11.716 -4.111 1.00 23.15 141 PRO A CA 1
ATOM 1082 C C . PRO A 1 141 ? -12.046 11.967 -4.572 1.00 25.44 141 PRO A C 1
ATOM 1083 O O . PRO A 1 141 ? -12.577 11.100 -5.262 1.00 27.49 141 PRO A O 1
ATOM 1087 N N . GLY A 1 142 ? -12.668 13.022 -4.080 1.00 25.13 142 GLY A N 1
ATOM 1088 C CA . GLY A 1 142 ? -13.943 13.446 -4.614 1.00 31.95 142 GLY A CA 1
ATOM 1089 C C . GLY A 1 142 ? -15.125 13.183 -3.735 1.00 37.38 142 GLY A C 1
ATOM 1090 O O . GLY A 1 142 ? -16.242 13.494 -4.135 1.00 38.32 142 GLY A O 1
ATOM 1091 N N . HIS A 1 143 ? -14.905 12.616 -2.563 1.00 36.23 143 HIS A N 1
ATOM 1092 C CA . HIS A 1 143 ? -15.909 12.650 -1.503 1.00 41.43 143 HIS A CA 1
ATOM 1093 C C . HIS A 1 143 ? -15.218 12.568 -0.177 1.00 39.38 143 HIS A C 1
ATOM 1094 O O . HIS A 1 143 ? -14.202 11.894 -0.069 1.00 32.57 143 HIS A O 1
ATOM 1101 N N . SER A 1 144 ? -15.781 13.237 0.831 1.00 36.79 144 SER A N 1
ATOM 1102 C CA . SER A 1 144 ? -15.164 13.335 2.162 1.00 36.08 144 SER A CA 1
ATOM 1103 C C . SER A 1 144 ? -14.920 11.972 2.789 1.00 33.60 144 SER A C 1
ATOM 1104 O O . SER A 1 144 ? -13.970 11.813 3.545 1.00 28.85 144 SER A O 1
ATOM 1107 N N . SER A 1 145 ? -15.758 10.992 2.448 1.00 35.25 145 SER A N 1
ATOM 1108 C CA . SER A 1 145 ? -15.653 9.648 2.997 1.00 35.31 145 SER A CA 1
ATOM 1109 C C . SER A 1 145 ? -14.435 8.913 2.540 1.00 32.65 145 SER A C 1
ATOM 1110 O O . SER A 1 145 ? -14.029 7.930 3.159 1.00 33.18 145 SER A O 1
ATOM 1113 N N . LEU A 1 146 ? -13.856 9.365 1.421 1.00 30.16 146 LEU A N 1
ATOM 1114 C CA . LEU A 1 146 ? -12.728 8.681 0.785 1.00 27.84 146 LEU A CA 1
ATOM 1115 C C . LEU A 1 146 ? -11.380 9.292 1.221 1.00 25.18 146 LEU A C 1
ATOM 1116 O O . LEU A 1 146 ? -10.313 8.730 0.898 1.00 24.63 146 LEU A O 1
ATOM 1121 N N . VAL A 1 147 ? -11.455 10.404 1.935 1.00 23.25 147 VAL A N 1
ATOM 1122 C CA . VAL A 1 147 ? -10.233 11.171 2.222 1.00 24.50 147 VAL A CA 1
ATOM 1123 C C . VAL A 1 147 ? -9.219 10.392 3.105 1.00 23.77 147 VAL A C 1
ATOM 1124 O O . VAL A 1 147 ? -7.998 10.394 2.800 1.00 23.32 147 VAL A O 1
ATOM 1128 N N . SER A 1 148 ? -9.651 9.734 4.189 1.00 27.93 148 SER A N 1
ATOM 1129 C CA A SER A 1 148 ? -8.707 8.990 5.049 0.50 27.39 148 SER A CA 1
ATOM 1130 C CA B SER A 1 148 ? -8.693 9.031 5.049 0.50 27.29 148 SER A CA 1
ATOM 1131 C C . SER A 1 148 ? -7.911 7.944 4.284 1.00 27.42 148 SER A C 1
ATOM 1132 O O . SER A 1 148 ? -6.686 7.883 4.330 1.00 27.54 148 SER A O 1
ATOM 1137 N N . GLY A 1 149 ? -8.601 7.111 3.522 1.00 24.47 149 GLY A N 1
ATOM 1138 C CA . GLY A 1 149 ? -7.955 6.072 2.759 1.00 24.24 149 GLY A CA 1
ATOM 1139 C C . GLY A 1 149 ? -7.013 6.654 1.702 1.00 24.34 149 GLY A C 1
ATOM 1140 O O . GLY A 1 149 ? -6.038 6.021 1.288 1.00 27.38 149 GLY A O 1
ATOM 1141 N N . TYR A 1 150 ? -7.426 7.804 1.184 1.00 20.72 150 TYR A N 1
ATOM 1142 C CA . TYR A 1 150 ? -6.678 8.429 0.088 1.00 18.93 150 TYR A CA 1
ATOM 1143 C C . TYR A 1 150 ? -5.338 8.961 0.611 1.00 18.23 150 TYR A C 1
ATOM 1144 O O . TYR A 1 150 ? -4.305 8.664 0.020 1.00 17.88 150 TYR A O 1
ATOM 1153 N N . VAL A 1 151 ? -5.389 9.730 1.697 1.00 18.45 151 VAL A N 1
ATOM 1154 C CA . VAL A 1 151 ? -4.157 10.334 2.182 1.00 18.23 151 VAL A CA 1
ATOM 1155 C C . VAL A 1 151 ? -3.218 9.316 2.716 1.00 17.41 151 VAL A C 1
ATOM 1156 O O . VAL A 1 151 ? -1.968 9.460 2.651 1.00 17.87 151 VAL A O 1
ATOM 1160 N N . LEU A 1 152 ? -3.800 8.236 3.269 1.00 18.23 152 LEU A N 1
ATOM 1161 C CA . LEU A 1 152 ? -2.949 7.174 3.767 1.00 18.60 152 LEU A CA 1
ATOM 1162 C C . LEU A 1 152 ? -2.519 6.105 2.721 1.00 19.56 152 LEU A C 1
ATOM 1163 O O . LEU A 1 152 ? -1.904 5.075 3.035 1.00 20.28 152 LEU A O 1
ATOM 1168 N N . GLY A 1 153 ? -2.858 6.355 1.450 1.00 19.64 153 GLY A N 1
ATOM 1169 C CA . GLY A 1 153 ? -2.495 5.456 0.371 1.00 19.60 153 GLY A CA 1
ATOM 1170 C C . GLY A 1 153 ? -1.243 5.915 -0.358 1.00 19.85 153 GLY A C 1
ATOM 1171 O O . GLY A 1 153 ? -0.861 7.069 -0.206 1.00 18.04 153 GLY A O 1
ATOM 1172 N N . ARG A 1 154 ? -0.655 5.010 -1.151 1.00 20.82 154 ARG A N 1
ATOM 1173 C CA . ARG A 1 154 ? 0.469 5.332 -2.054 1.00 19.90 154 ARG A CA 1
ATOM 1174 C C . ARG A 1 154 ? -0.123 5.681 -3.387 1.00 20.76 154 ARG A C 1
ATOM 1175 O O . ARG A 1 154 ? -0.893 4.925 -3.980 1.00 21.04 154 ARG A O 1
ATOM 1183 N N . ALA A 1 155 ? 0.182 6.883 -3.831 1.00 18.13 155 ALA A N 1
ATOM 1184 C CA . ALA A 1 155 ? -0.302 7.358 -5.104 1.00 20.52 155 ALA A CA 1
ATOM 1185 C C . ALA A 1 155 ? 0.338 6.583 -6.262 1.00 19.78 155 ALA A C 1
ATOM 1186 O O . ALA A 1 155 ? 1.453 6.063 -6.158 1.00 21.65 155 ALA A O 1
ATOM 1188 N N . PRO A 1 156 ? -0.404 6.528 -7.371 1.00 19.68 156 PRO A N 1
ATOM 1189 C CA . PRO A 1 156 ? 0.275 5.917 -8.509 1.00 22.34 156 PRO A CA 1
ATOM 1190 C C . PRO A 1 156 ? 1.466 6.734 -8.977 1.00 20.83 156 PRO A C 1
ATOM 1191 O O . PRO A 1 156 ? 1.567 7.896 -8.699 1.00 19.96 156 PRO A O 1
ATOM 1195 N N . ARG A 1 157 ? 2.255 6.138 -9.834 1.00 20.26 157 ARG A N 1
ATOM 1196 C CA . ARG A 1 157 ? 3.516 6.641 -10.252 1.00 20.21 157 ARG A CA 1
ATOM 1197 C C . ARG A 1 157 ? 3.333 8.012 -10.856 1.00 18.72 157 ARG A C 1
ATOM 1198 O O . ARG A 1 157 ? 4.087 8.895 -10.593 1.00 19.84 157 ARG A O 1
ATOM 1206 N N . SER A 1 158 ? 2.296 8.189 -11.659 1.00 19.51 158 SER A N 1
ATOM 1207 C CA . SER A 1 158 ? 2.126 9.466 -12.315 1.00 18.59 158 SER A CA 1
ATOM 1208 C C . SER A 1 158 ? 1.947 10.644 -11.339 1.00 17.59 158 SER A C 1
ATOM 1209 O O . SER A 1 158 ? 2.440 11.725 -11.507 1.00 19.27 158 SER A O 1
ATOM 1212 N N . GLU A 1 159 ? 1.226 10.342 -10.264 1.00 18.20 159 GLU A N 1
ATOM 1213 C CA . GLU A 1 159 ? 0.983 11.344 -9.266 1.00 18.46 159 GLU A CA 1
ATOM 1214 C C . GLU A 1 159 ? 2.191 11.568 -8.357 1.00 16.99 159 GLU A C 1
ATOM 1215 O O . GLU A 1 159 ? 2.421 12.699 -7.921 1.00 17.70 159 GLU A O 1
ATOM 1221 N N . GLN A 1 160 ? 2.917 10.479 -8.093 1.00 18.27 160 GLN A N 1
ATOM 1222 C CA A GLN A 1 160 ? 4.172 10.585 -7.333 0.50 17.69 160 GLN A CA 1
ATOM 1223 C CA B GLN A 1 160 ? 4.147 10.615 -7.320 0.50 19.48 160 GLN A CA 1
ATOM 1224 C C . GLN A 1 160 ? 5.145 11.504 -8.047 1.00 17.99 160 GLN A C 1
ATOM 1225 O O . GLN A 1 160 ? 5.797 12.403 -7.457 1.00 19.04 160 GLN A O 1
ATOM 1236 N N . GLU A 1 161 ? 5.244 11.299 -9.338 1.00 19.26 161 GLU A N 1
ATOM 1237 C CA . GLU A 1 161 ? 6.139 12.079 -10.125 1.00 19.30 161 GLU A CA 1
ATOM 1238 C C . GLU A 1 161 ? 5.775 13.549 -10.148 1.00 16.17 161 GLU A C 1
ATOM 1239 O O . GLU A 1 161 ? 6.607 14.360 -10.036 1.00 19.50 161 GLU A O 1
ATOM 1245 N N . LEU A 1 162 ? 4.506 13.880 -10.265 1.00 18.20 162 LEU A N 1
ATOM 1246 C CA . LEU A 1 162 ? 4.067 15.198 -10.214 1.00 17.13 162 LEU A CA 1
ATOM 1247 C C . LEU A 1 162 ? 4.285 15.912 -8.865 1.00 18.94 162 LEU A C 1
ATOM 1248 O O . LEU A 1 162 ? 4.697 17.025 -8.801 1.00 17.50 162 LEU A O 1
ATOM 1253 N N . LEU A 1 163 ? 4.073 15.150 -7.779 1.00 16.85 163 LEU A N 1
ATOM 1254 C CA . LEU A 1 163 ? 4.503 15.641 -6.470 1.00 19.26 163 LEU A CA 1
ATOM 1255 C C . LEU A 1 163 ? 6.020 15.971 -6.424 1.00 17.55 163 LEU A C 1
ATOM 1256 O O . LEU A 1 163 ? 6.404 17.018 -5.919 1.00 17.16 163 LEU A O 1
ATOM 1261 N N . ASP A 1 164 ? 6.841 15.073 -6.954 1.00 18.15 164 ASP A N 1
ATOM 1262 C CA . ASP A 1 164 ? 8.296 15.298 -6.978 1.00 19.34 164 ASP A CA 1
ATOM 1263 C C . ASP A 1 164 ? 8.598 16.602 -7.738 1.00 20.28 164 ASP A C 1
ATOM 1264 O O . ASP A 1 164 ? 9.429 17.448 -7.358 1.00 19.54 164 ASP A O 1
ATOM 1269 N N . THR A 1 165 ? 7.885 16.790 -8.851 1.00 18.61 165 THR A N 1
ATOM 1270 C CA . THR A 1 165 ? 8.047 18.025 -9.604 1.00 18.98 165 THR A CA 1
ATOM 1271 C C . THR A 1 165 ? 7.684 19.259 -8.855 1.00 18.97 165 THR A C 1
ATOM 1272 O O . THR A 1 165 ? 8.361 20.237 -8.770 1.00 20.17 165 THR A O 1
ATOM 1276 N N . SER A 1 166 ? 6.582 19.200 -8.110 1.00 17.49 166 SER A N 1
ATOM 1277 C CA . SER A 1 166 ? 6.248 20.329 -7.309 1.00 16.40 166 SER A CA 1
ATOM 1278 C C . SER A 1 166 ? 7.196 20.626 -6.106 1.00 17.38 166 SER A C 1
ATOM 1279 O O . SER A 1 166 ? 7.451 21.767 -5.736 1.00 17.72 166 SER A O 1
ATOM 1282 N N . ILE A 1 167 ? 7.808 19.556 -5.592 1.00 16.32 167 ILE A N 1
ATOM 1283 C CA . ILE A 1 167 ? 8.838 19.686 -4.590 1.00 17.36 167 ILE A CA 1
ATOM 1284 C C . ILE A 1 167 ? 10.087 20.372 -5.179 1.00 19.67 167 ILE A C 1
ATOM 1285 O O . ILE A 1 167 ? 10.672 21.233 -4.521 1.00 17.14 167 ILE A O 1
ATOM 1290 N N . ASP A 1 168 ? 10.465 19.971 -6.398 1.00 18.76 168 ASP A N 1
ATOM 1291 C CA . ASP A 1 168 ? 11.566 20.665 -7.065 1.00 23.70 168 ASP A CA 1
ATOM 1292 C C . ASP A 1 168 ? 11.246 22.134 -7.258 1.00 23.27 168 ASP A C 1
ATOM 1293 O O . ASP A 1 168 ? 12.061 23.041 -7.044 1.00 21.28 168 ASP A O 1
ATOM 1298 N N . PHE A 1 169 ? 10.022 22.450 -7.676 1.00 19.61 169 PHE A N 1
ATOM 1299 C CA . PHE A 1 169 ? 9.655 23.821 -7.813 1.00 20.28 169 PHE A CA 1
ATOM 1300 C C . PHE A 1 169 ? 9.764 24.591 -6.553 1.00 20.09 169 PHE A C 1
ATOM 1301 O O . PHE A 1 169 ? 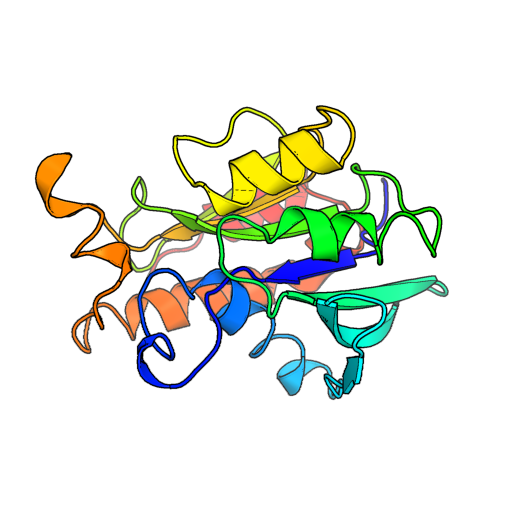10.277 25.697 -6.456 1.00 21.65 169 PHE A O 1
ATOM 1309 N N . ALA A 1 170 ? 9.257 24.045 -5.437 1.00 18.68 170 ALA A N 1
ATOM 1310 C CA . ALA A 1 170 ? 9.437 24.717 -4.175 1.00 19.28 170 ALA A CA 1
ATOM 1311 C C . ALA A 1 170 ? 10.914 24.914 -3.692 1.00 18.76 170 ALA A C 1
ATOM 1312 O O . ALA A 1 170 ? 11.243 25.917 -3.126 1.00 18.14 170 ALA A O 1
ATOM 1314 N N . LEU A 1 171 ? 11.742 23.901 -3.944 1.00 19.38 171 LEU A N 1
ATOM 1315 C CA . LEU A 1 171 ? 13.178 24.003 -3.615 1.00 18.13 171 LEU A CA 1
ATOM 1316 C C . LEU A 1 171 ? 13.796 25.167 -4.407 1.00 20.46 171 LEU A C 1
ATOM 1317 O O . LEU A 1 171 ? 14.672 25.875 -3.895 1.00 20.11 171 LEU A O 1
ATOM 1322 N N . GLY A 1 172 ? 13.230 25.418 -5.563 1.00 21.61 172 GLY A N 1
ATOM 1323 C CA . GLY A 1 172 ? 13.690 26.525 -6.408 1.00 24.06 172 GLY A CA 1
ATOM 1324 C C . GLY A 1 172 ? 13.564 27.859 -5.764 1.00 22.36 172 GLY A C 1
ATOM 1325 O O . GLY A 1 172 ? 14.271 28.816 -6.146 1.00 27.60 172 GLY A O 1
ATOM 1326 N N . VAL A 1 173 ? 12.588 28.026 -4.868 1.00 21.25 173 VAL A N 1
ATOM 1327 C CA . VAL A 1 173 ? 12.400 29.249 -4.158 1.00 17.31 173 VAL A CA 1
ATOM 1328 C C . VAL A 1 173 ? 12.887 29.255 -2.695 1.00 19.97 173 VAL A C 1
ATOM 1329 O O . VAL A 1 173 ? 12.580 30.123 -1.899 1.00 17.35 173 VAL A O 1
ATOM 1333 N N . LEU A 1 174 ? 13.759 28.294 -2.424 1.00 19.57 174 LEU A N 1
ATOM 1334 C CA . LEU A 1 174 ? 14.376 28.266 -1.093 1.00 20.07 174 LEU A CA 1
ATOM 1335 C C . LEU A 1 174 ? 15.034 29.580 -0.680 1.00 18.76 174 LEU A C 1
ATOM 1336 O O . LEU A 1 174 ? 14.916 30.025 0.482 1.00 20.35 174 LEU A O 1
ATOM 1341 N N . PRO A 1 175 ? 15.769 30.243 -1.627 1.00 18.49 175 PRO A N 1
ATOM 1342 C CA . PRO A 1 175 ? 16.393 31.426 -1.143 1.00 19.55 175 PRO A CA 1
ATOM 1343 C C . PRO A 1 175 ? 15.408 32.474 -0.615 1.00 19.24 175 PRO A C 1
ATOM 1344 O O . PRO A 1 175 ? 15.569 33.122 0.396 1.00 20.90 175 PRO A O 1
ATOM 1348 N N . GLU A 1 176 ? 14.363 32.687 -1.377 1.00 20.16 176 GLU A N 1
ATOM 1349 C CA . GLU A 1 176 ? 13.273 33.543 -0.917 1.00 21.45 176 GLU A CA 1
ATOM 1350 C C . GLU A 1 176 ? 12.599 33.124 0.429 1.00 21.42 176 GLU A C 1
ATOM 1351 O O . GLU A 1 176 ? 12.364 33.956 1.289 1.00 24.01 176 GLU A O 1
ATOM 1357 N N . MET A 1 177 ? 12.246 31.849 0.538 1.00 21.68 177 MET A N 1
ATOM 1358 C CA . MET A 1 177 ? 11.606 31.359 1.755 1.00 21.08 177 MET A CA 1
ATOM 1359 C C . MET A 1 177 ? 12.540 31.556 2.943 1.00 21.80 177 MET A C 1
ATOM 1360 O O . MET A 1 177 ? 12.156 32.047 3.996 1.00 21.85 177 MET A O 1
ATOM 1365 N N . LEU A 1 178 ? 13.833 31.243 2.820 1.00 19.34 178 LEU A N 1
ATOM 1366 C CA . LEU A 1 178 ? 14.682 31.426 3.939 1.00 19.84 178 LEU A CA 1
ATOM 1367 C C . LEU A 1 178 ? 14.827 32.836 4.438 1.00 22.25 178 LEU A C 1
ATOM 1368 O O . LEU A 1 178 ? 14.924 33.080 5.611 1.00 24.08 178 LEU A O 1
ATOM 1373 N N . ALA A 1 179 ? 14.763 33.780 3.497 1.00 22.95 179 ALA A N 1
ATOM 1374 C CA . ALA A 1 179 ? 14.845 35.165 3.807 1.00 24.50 179 ALA A CA 1
ATOM 1375 C C . ALA A 1 179 ? 13.547 35.670 4.376 1.00 26.49 179 ALA A C 1
ATOM 1376 O O . ALA A 1 179 ? 13.541 36.714 4.995 1.00 29.91 179 ALA A O 1
ATOM 1378 N N . GLY A 1 180 ? 12.456 34.929 4.193 1.00 25.18 180 GLY A N 1
ATOM 1379 C CA . GLY A 1 180 ? 11.168 35.416 4.629 1.00 27.06 180 GLY A CA 1
ATOM 1380 C C . GLY A 1 180 ? 10.527 36.361 3.612 1.00 28.44 180 GLY A C 1
ATOM 1381 O O . GLY A 1 180 ? 9.594 37.104 3.965 1.00 29.41 180 GLY A O 1
ATOM 1382 N N . ASP A 1 181 ? 10.987 36.297 2.366 1.00 25.76 181 ASP A N 1
ATOM 1383 C CA . ASP A 1 181 ? 10.449 37.145 1.283 1.00 27.07 181 ASP A CA 1
ATOM 1384 C C . ASP A 1 181 ? 9.349 36.363 0.614 1.00 25.37 181 ASP A C 1
ATOM 1385 O O . ASP A 1 181 ? 9.497 35.776 -0.445 1.00 26.68 181 ASP A O 1
ATOM 1390 N N . TRP A 1 182 ? 8.203 36.266 1.338 1.00 26.20 182 TRP A N 1
ATOM 1391 C CA . TRP A 1 182 ? 7.105 35.387 0.928 1.00 26.99 182 TRP A CA 1
ATOM 1392 C C . TRP A 1 182 ? 6.432 35.881 -0.362 1.00 24.64 182 TRP A C 1
ATOM 1393 O O . TRP A 1 182 ? 6.073 35.084 -1.225 1.00 28.71 182 TRP A O 1
ATOM 1404 N N . THR A 1 183 ? 6.435 37.192 -0.512 1.00 32.52 183 THR A N 1
ATOM 1405 C CA . THR A 1 183 ? 5.915 37.816 -1.699 1.00 33.73 183 THR A CA 1
ATOM 1406 C C . THR A 1 183 ? 6.671 37.408 -2.942 1.00 26.44 183 THR A C 1
ATOM 1407 O O . THR A 1 183 ? 6.096 36.975 -3.857 1.00 30.34 183 THR A O 1
ATOM 1411 N N . ARG A 1 184 ? 7.979 37.474 -2.921 1.00 26.98 184 ARG A N 1
ATOM 1412 C CA . ARG A 1 184 ? 8.749 36.955 -4.017 1.00 26.96 184 ARG A CA 1
ATOM 1413 C C . ARG A 1 184 ? 8.675 35.435 -4.192 1.00 23.93 184 ARG A C 1
ATOM 1414 O O . ARG A 1 184 ? 8.576 34.946 -5.262 1.00 24.62 184 ARG A O 1
ATOM 1422 N N . ALA A 1 185 ? 8.707 34.694 -3.093 1.00 25.77 185 ALA A N 1
ATOM 1423 C CA . ALA A 1 185 ? 8.590 33.226 -3.185 1.00 26.50 185 ALA A CA 1
ATOM 1424 C C . ALA A 1 185 ? 7.316 32.789 -3.900 1.00 21.01 185 ALA A C 1
ATOM 1425 O O . ALA A 1 185 ? 7.325 31.943 -4.806 1.00 26.86 185 ALA A O 1
ATOM 1427 N N . MET A 1 186 ? 6.227 33.444 -3.516 1.00 27.93 186 MET A N 1
ATOM 1428 C CA . MET A 1 186 ? 4.901 33.241 -4.120 1.00 28.70 186 MET A CA 1
ATOM 1429 C C . MET A 1 186 ? 4.835 33.627 -5.618 1.00 31.36 186 MET A C 1
ATOM 1430 O O . MET A 1 186 ? 4.385 32.852 -6.456 1.00 28.14 186 MET A O 1
ATOM 1435 N N . GLN A 1 187 ? 5.402 34.749 -6.004 1.00 33.44 187 GLN A N 1
ATOM 1436 C CA . GLN A 1 187 ? 5.437 35.052 -7.427 1.00 34.39 187 GLN A CA 1
ATOM 1437 C C . GLN A 1 187 ? 6.182 34.101 -8.279 1.00 34.13 187 GLN A C 1
ATOM 1438 O O . GLN A 1 187 ? 5.724 33.702 -9.284 1.00 35.26 187 GLN A O 1
ATOM 1444 N N . LYS A 1 188 ? 7.355 33.716 -7.835 1.00 30.12 188 LYS A N 1
ATOM 1445 C CA . LYS A 1 188 ? 8.104 32.716 -8.521 1.00 31.52 188 LYS A CA 1
ATOM 1446 C C . LYS A 1 188 ? 7.469 31.330 -8.541 1.00 30.27 188 LYS A C 1
ATOM 1447 O O . LYS A 1 188 ? 7.440 30.688 -9.556 1.00 31.74 188 LYS A O 1
ATOM 1453 N N . LEU A 1 189 ? 6.954 30.908 -7.394 1.00 33.23 189 LEU A N 1
ATOM 1454 C CA . LEU A 1 189 ? 6.506 29.539 -7.218 1.00 34.02 189 LEU A CA 1
ATOM 1455 C C . LEU A 1 189 ? 5.154 29.404 -7.886 1.00 31.76 189 LEU A C 1
ATOM 1456 O O . LEU A 1 189 ? 4.943 28.504 -8.703 1.00 38.23 189 LEU A O 1
ATOM 1461 N N . HIS A 1 190 ? 4.268 30.326 -7.563 1.00 37.25 190 HIS A N 1
ATOM 1462 C CA . HIS A 1 190 ? 2.883 30.238 -8.056 1.00 37.08 190 HIS A CA 1
ATOM 1463 C C . HIS A 1 190 ? 2.797 30.453 -9.583 1.00 43.47 190 HIS A C 1
ATOM 1464 O O . HIS A 1 190 ? 1.786 30.138 -10.190 1.00 44.31 190 HIS A O 1
ATOM 1471 N N . SER A 1 191 ? 3.881 30.914 -10.161 1.00 48.45 191 SER A N 1
ATOM 1472 C CA . SER A 1 191 ? 4.000 31.026 -11.601 1.00 45.42 191 SER A CA 1
ATOM 1473 C C . SER A 1 191 ? 4.501 29.823 -12.352 1.00 47.97 191 SER A C 1
ATOM 1474 O O . SER A 1 191 ? 4.602 29.895 -13.529 1.00 41.81 191 SER A O 1
ATOM 1477 N N . GLN A 1 192 ? 4.859 28.731 -11.676 1.00 46.78 192 GLN A N 1
ATOM 1478 C CA . GLN A 1 192 ? 5.425 27.531 -12.320 1.00 48.08 192 GLN A CA 1
ATOM 1479 C C . GLN A 1 192 ? 4.385 26.558 -12.846 1.00 45.08 192 GLN A C 1
ATOM 1480 O O . GLN A 1 192 ? 3.313 26.579 -12.381 1.00 48.29 192 GLN A O 1
ATOM 1486 N N . LYS A 1 193 ? 4.716 25.717 -13.816 1.00 46.56 193 LYS A N 1
ATOM 1487 C CA . LYS A 1 193 ? 3.774 24.673 -14.202 1.00 47.29 193 LYS A CA 1
ATOM 1488 C C . LYS A 1 193 ? 4.295 23.270 -14.475 1.00 47.34 193 LYS A C 1
ATOM 1489 O O . LYS A 1 193 ? 5.152 23.077 -15.310 1.00 48.22 193 LYS A O 1
ATOM 1495 N N . ALA A 1 194 ? 3.742 22.288 -13.784 1.00 42.36 194 ALA A N 1
ATOM 1496 C CA . ALA A 1 194 ? 4.150 20.877 -13.956 1.00 46.74 194 ALA A CA 1
ATOM 1497 C C . ALA A 1 194 ? 3.546 20.246 -15.210 1.00 55.38 194 ALA A C 1
ATOM 1498 O O . ALA A 1 194 ? 3.685 19.033 -15.443 1.00 59.26 194 ALA A O 1
#